Protein AF-A0A679KQ99-F1 (afdb_monomer_lite)

pLDDT: mean 73.38, std 22.39, range [26.97, 98.0]

Foldseek 3Di:
DCPVVLVVVLVVLLCVLPDPDPDDDDDDPDDPPQVLVVSLQCCLCPRDPDPFQKKWFWFWDQPDPVSFTKTAGDDMDGPDDDPVRCVVLDDPDDPVNLVVLVVVVVVVPVVDPPDDDPPDDDPPSDDDQLSSSLVVVRNVDMATQCAAQQNVCANVVHKDKAFALVSQVVVPHPSSNSVVVSQWGIWIWHAAPGGIMITTDSDGDDDDPSSVVSSCVSNVGPDPPDPPPDPDDDDPDDPPDDDDDDDDDDDDD

Radius of gyration: 21.53 Å; chains: 1; bounding box: 62×79×51 Å

Secondary structure (DSSP, 8-state):
--HHHHHHHHHHHHHHHT---S-PPPP---S-HHHHHHHHHHHHHHHSSS--SEEEEEEEE--STT---EEEEEEEEE----HHHHHHT-----HHHHHHHHHHHHHHHHHSTT---S--STT------HHHHHHHHHTT-EEETTSHHHHHHHHHTS-EEEESHHHHHTT--HHHHHHHHTT--EEEEEEETTEEEEEEESS-PPP-HHHHHHHHHHHT------TTS-S-S--------PPPPPPPPPPP-

Structure (mmCIF, N/CA/C/O backbone):
data_AF-A0A679KQ99-F1
#
_entry.id   AF-A0A679KQ99-F1
#
loop_
_atom_site.group_PDB
_atom_site.id
_atom_site.type_symbol
_atom_site.label_atom_id
_atom_site.label_alt_id
_atom_site.label_comp_id
_atom_site.label_asym_id
_atom_site.label_entity_id
_atom_site.label_seq_id
_atom_site.pdbx_PDB_ins_code
_atom_site.Cartn_x
_atom_site.Cartn_y
_atom_site.Cartn_z
_atom_site.occupancy
_atom_site.B_iso_or_equiv
_atom_site.auth_seq_id
_atom_site.auth_comp_id
_atom_site.auth_asym_id
_atom_site.auth_atom_id
_atom_site.pdbx_PDB_model_num
ATOM 1 N N . MET A 1 1 ? -6.778 29.769 -7.983 1.00 32.62 1 MET A N 1
ATOM 2 C CA . MET A 1 1 ? -7.987 29.485 -8.790 1.00 32.62 1 MET A CA 1
ATOM 3 C C . MET A 1 1 ? -7.861 28.064 -9.322 1.00 32.62 1 MET A C 1
ATOM 5 O O . MET A 1 1 ? -6.934 27.874 -10.089 1.00 32.62 1 MET A O 1
ATOM 9 N N . ASN A 1 2 ? -8.655 27.088 -8.841 1.00 30.12 2 ASN A N 1
ATOM 10 C CA . ASN A 1 2 ? -8.855 25.750 -9.464 1.00 30.12 2 ASN A CA 1
ATOM 11 C C . ASN A 1 2 ? -9.743 24.768 -8.660 1.00 30.12 2 ASN A C 1
ATOM 13 O O . ASN A 1 2 ? -9.993 23.669 -9.140 1.00 30.12 2 ASN A O 1
ATOM 17 N N . LEU A 1 3 ? -10.264 25.138 -7.482 1.00 29.02 3 LEU A N 1
ATOM 18 C CA . LEU A 1 3 ? -11.115 24.244 -6.673 1.00 29.02 3 LEU A CA 1
ATOM 19 C C . LEU A 1 3 ? -12.364 23.735 -7.423 1.00 29.02 3 LEU A C 1
ATOM 21 O O . LEU A 1 3 ? -12.690 22.561 -7.325 1.00 29.02 3 LEU A O 1
ATOM 25 N N . LEU A 1 4 ? -12.988 24.567 -8.264 1.00 30.41 4 LEU A N 1
ATOM 26 C CA . LEU A 1 4 ? -14.196 24.191 -9.015 1.00 30.41 4 LEU A CA 1
ATOM 27 C C . LEU A 1 4 ? -13.941 23.175 -10.147 1.00 30.41 4 LEU A C 1
ATOM 29 O O . LEU A 1 4 ? -14.838 22.416 -10.498 1.00 30.41 4 LEU A O 1
ATOM 33 N N . ASN A 1 5 ? -12.725 23.133 -10.705 1.00 39.28 5 ASN A N 1
ATOM 34 C CA . ASN A 1 5 ? -12.390 22.202 -11.791 1.00 39.28 5 ASN A CA 1
ATOM 35 C C . ASN A 1 5 ? -12.118 20.786 -11.265 1.00 39.28 5 ASN A C 1
ATOM 37 O O . ASN A 1 5 ? -12.441 19.811 -11.937 1.00 39.28 5 ASN A O 1
ATOM 41 N N . ALA A 1 6 ? -11.558 20.667 -10.057 1.00 47.31 6 ALA A N 1
ATOM 42 C CA . ALA A 1 6 ? -11.294 19.373 -9.435 1.00 47.31 6 ALA A CA 1
ATOM 43 C C . ALA A 1 6 ? -12.592 18.650 -9.040 1.00 47.31 6 ALA A C 1
ATOM 45 O O . ALA A 1 6 ? -12.711 17.449 -9.277 1.00 47.31 6 ALA A O 1
ATOM 46 N N . ASP A 1 7 ? -13.571 19.382 -8.502 1.00 47.34 7 ASP A N 1
ATOM 47 C CA . ASP A 1 7 ? -14.882 18.822 -8.152 1.00 47.34 7 ASP A CA 1
ATOM 48 C C . ASP A 1 7 ? -15.680 18.418 -9.403 1.00 47.34 7 ASP A C 1
ATOM 50 O O . ASP A 1 7 ? -16.323 17.368 -9.422 1.00 47.34 7 ASP A O 1
ATOM 54 N N . TYR A 1 8 ? -15.595 19.193 -10.490 1.00 52.41 8 TYR A N 1
ATOM 55 C CA . TYR A 1 8 ? -16.229 18.840 -11.765 1.00 52.41 8 TYR A CA 1
ATOM 56 C C . TYR A 1 8 ? -15.620 17.580 -12.410 1.00 52.41 8 TYR A C 1
ATOM 58 O O . TYR A 1 8 ? -16.339 16.719 -12.912 1.00 52.41 8 TYR A O 1
ATOM 66 N N . ASP A 1 9 ? -14.296 17.422 -12.351 1.00 58.59 9 ASP A N 1
ATOM 67 C CA . ASP A 1 9 ? -13.637 16.208 -12.844 1.00 58.59 9 ASP A CA 1
ATOM 68 C C . ASP A 1 9 ? -13.975 14.979 -11.977 1.00 58.59 9 ASP A C 1
ATOM 70 O O . ASP A 1 9 ? -14.224 13.901 -12.514 1.00 58.59 9 ASP A O 1
ATOM 74 N N . LEU A 1 10 ? -14.032 15.126 -10.646 1.00 57.38 10 LEU A N 1
ATOM 75 C CA . LEU A 1 10 ? -14.420 14.044 -9.730 1.00 57.38 10 LEU A CA 1
ATOM 76 C C . LEU A 1 10 ? -15.872 13.607 -9.937 1.00 57.38 10 LEU A C 1
ATOM 78 O O . LEU A 1 10 ? -16.140 12.411 -9.965 1.00 57.38 10 LEU A O 1
ATOM 82 N N . THR A 1 11 ? -16.791 14.556 -10.117 1.00 59.62 11 THR A N 1
ATOM 83 C CA . THR A 1 11 ? -18.210 14.269 -10.392 1.00 59.62 11 THR A CA 1
ATOM 84 C C . THR A 1 11 ? -18.419 13.613 -11.752 1.00 59.62 11 THR A C 1
ATOM 86 O O . THR A 1 11 ? -19.244 12.709 -11.863 1.00 59.62 11 THR A O 1
ATOM 89 N N . MET A 1 12 ? -17.644 13.988 -12.776 1.00 60.41 12 MET A N 1
ATOM 90 C CA . MET A 1 12 ? -17.636 13.246 -14.038 1.00 60.41 12 MET A CA 1
ATOM 91 C C . MET A 1 12 ? -17.132 11.817 -13.843 1.00 60.41 12 MET A C 1
ATOM 93 O O . MET A 1 12 ? -17.780 10.879 -14.296 1.00 60.41 12 MET A O 1
ATOM 97 N N . ILE A 1 13 ? -16.001 11.635 -13.153 1.00 65.75 13 ILE A N 1
ATOM 98 C CA . ILE A 1 13 ? -15.440 10.306 -12.877 1.00 65.75 13 ILE A CA 1
ATOM 99 C C . ILE A 1 13 ? -16.436 9.443 -12.086 1.00 65.75 13 ILE A C 1
ATOM 101 O O . ILE A 1 13 ? -16.609 8.273 -12.409 1.00 65.75 13 ILE A O 1
ATOM 105 N N . ASP A 1 14 ? -17.132 10.014 -11.106 1.00 64.12 14 ASP A N 1
ATOM 106 C CA . ASP A 1 14 ? -18.177 9.349 -10.320 1.00 64.12 14 ASP A CA 1
ATOM 107 C C . ASP A 1 14 ? -19.393 8.951 -11.163 1.00 64.12 14 ASP A C 1
ATOM 109 O O . ASP A 1 14 ? -19.808 7.790 -11.153 1.00 64.12 14 ASP A O 1
ATOM 113 N N . ALA A 1 15 ? -19.898 9.863 -11.998 1.00 61.56 15 ALA A N 1
ATOM 114 C CA . ALA A 1 15 ? -20.969 9.558 -12.944 1.00 61.56 15 ALA A CA 1
ATOM 115 C C . ALA A 1 15 ? -20.581 8.427 -13.916 1.00 61.56 15 ALA A C 1
ATOM 117 O O . ALA A 1 15 ? -21.408 7.569 -14.225 1.00 61.56 15 ALA A O 1
ATOM 118 N N . PHE A 1 16 ? -19.320 8.381 -14.359 1.00 65.25 16 PHE A N 1
ATOM 119 C CA . PHE A 1 16 ? -18.816 7.297 -15.204 1.00 65.25 16 PHE A CA 1
ATOM 120 C C . PHE A 1 16 ? -18.677 5.974 -14.446 1.00 65.25 16 PHE A C 1
ATOM 122 O O . PHE A 1 16 ? -19.093 4.936 -14.954 1.00 65.25 16 PHE A O 1
ATOM 129 N N . LEU A 1 17 ? -18.128 5.987 -13.228 1.00 63.34 17 LEU A N 1
ATOM 130 C CA . LEU A 1 17 ? -17.920 4.777 -12.426 1.00 63.34 17 LEU A CA 1
ATOM 131 C C . LEU A 1 17 ? -19.229 4.143 -11.930 1.00 63.34 17 LEU A C 1
ATOM 133 O O . LEU A 1 17 ? -19.235 2.942 -11.635 1.00 63.34 17 LEU A O 1
ATOM 137 N N . ASN A 1 18 ? -20.311 4.924 -11.871 1.00 61.97 18 ASN A N 1
ATOM 138 C CA . ASN A 1 18 ? -21.649 4.480 -11.477 1.00 61.97 18 ASN A CA 1
ATOM 139 C C . ASN A 1 18 ? -22.595 4.229 -12.665 1.00 61.97 18 ASN A C 1
ATOM 141 O O . ASN A 1 18 ? -23.714 3.749 -12.463 1.00 61.97 18 ASN A O 1
ATOM 145 N N . SER A 1 19 ? -22.174 4.511 -13.904 1.00 56.62 19 SER A N 1
ATOM 146 C CA . SER A 1 19 ? -22.968 4.178 -15.088 1.00 56.62 19 SER A CA 1
ATOM 147 C C . SER A 1 19 ? -22.941 2.670 -15.357 1.00 56.62 19 SER A C 1
ATOM 149 O O . SER A 1 19 ? -21.883 2.049 -15.418 1.00 56.62 19 SER A O 1
ATOM 151 N N . SER A 1 20 ? -24.117 2.069 -15.558 1.00 44.75 20 SER A N 1
ATOM 152 C CA . SER A 1 20 ? -24.273 0.644 -15.906 1.00 44.75 20 SER A CA 1
ATOM 153 C C . SER A 1 20 ? -24.086 0.350 -17.404 1.00 44.75 20 SER A C 1
ATOM 155 O O . SER A 1 20 ? -24.348 -0.765 -17.846 1.00 44.75 20 SER A O 1
ATOM 157 N N . SER A 1 21 ? -23.685 1.339 -18.208 1.00 45.41 21 SER A N 1
ATOM 158 C CA . SER A 1 21 ? -23.495 1.193 -19.656 1.00 45.41 21 SER A CA 1
ATOM 159 C C . SER A 1 21 ? -22.056 0.807 -20.015 1.00 45.41 21 SER A C 1
ATOM 161 O O . SER A 1 21 ? -21.131 1.545 -19.691 1.00 45.41 21 SER A O 1
ATOM 163 N N . ASP A 1 22 ? -21.872 -0.262 -20.796 1.00 43.38 22 ASP A N 1
ATOM 164 C CA . ASP A 1 22 ? -20.566 -0.736 -21.302 1.00 43.38 22 ASP A CA 1
ATOM 165 C C . ASP A 1 22 ? -19.906 0.174 -22.367 1.00 43.38 22 ASP A C 1
ATOM 167 O O . ASP A 1 22 ? -18.902 -0.194 -22.978 1.00 43.38 22 ASP A O 1
ATOM 171 N N . ILE A 1 23 ? -20.451 1.369 -22.615 1.00 38.34 23 ILE A N 1
ATOM 172 C CA . ILE A 1 23 ? -19.962 2.296 -23.642 1.00 38.34 23 ILE A CA 1
ATOM 173 C C . ILE A 1 23 ? -19.112 3.377 -22.973 1.00 38.34 23 ILE A C 1
ATOM 175 O O . ILE A 1 23 ? -19.628 4.337 -22.403 1.00 38.34 23 ILE A O 1
ATOM 179 N N . TRP A 1 24 ? -17.794 3.205 -23.063 1.00 48.22 24 TRP A N 1
ATOM 180 C CA . TRP A 1 24 ? -16.795 4.114 -22.503 1.00 48.22 24 TRP A CA 1
ATOM 181 C C . TRP A 1 24 ? -16.258 5.050 -23.600 1.00 48.22 24 TRP A C 1
ATOM 183 O O . TRP A 1 24 ? -15.797 4.554 -24.633 1.00 48.22 24 TRP A O 1
ATOM 193 N N . PRO A 1 25 ? -16.286 6.386 -23.427 1.00 37.53 25 PRO A N 1
ATOM 194 C CA . PRO A 1 25 ? -15.630 7.292 -24.361 1.00 37.53 25 PRO A CA 1
ATOM 195 C C . PRO A 1 25 ? -14.102 7.160 -24.274 1.00 37.53 25 PRO A C 1
ATOM 197 O O . PRO A 1 25 ? -13.543 6.902 -23.207 1.00 37.53 25 PRO A O 1
ATOM 200 N N . LEU A 1 26 ? -13.425 7.368 -25.409 1.00 37.28 26 LEU A N 1
ATOM 201 C CA . LEU A 1 26 ? -11.964 7.410 -25.503 1.00 37.28 26 LEU A CA 1
ATOM 202 C C . LEU A 1 26 ? -11.386 8.492 -24.576 1.00 37.28 26 LEU A C 1
ATOM 204 O O . LEU A 1 26 ? -11.917 9.601 -24.487 1.00 37.28 26 LEU A O 1
ATOM 208 N N . SER A 1 27 ? -10.290 8.134 -23.903 1.00 42.34 27 SER A N 1
ATOM 209 C CA . SER A 1 27 ? -9.586 8.937 -22.898 1.00 42.34 27 SER A CA 1
ATOM 210 C C . SER A 1 27 ? -9.338 10.380 -23.372 1.00 42.34 27 SER A C 1
ATOM 212 O O . SER A 1 27 ? -8.866 10.571 -24.500 1.00 42.34 27 SER A O 1
ATOM 214 N N . PRO A 1 28 ? -9.632 11.417 -22.560 1.00 37.88 28 PRO A N 1
ATOM 215 C CA . PRO A 1 28 ? -9.349 12.789 -22.945 1.00 37.88 28 PRO A CA 1
ATOM 216 C C . PRO A 1 28 ? -7.834 12.993 -22.968 1.00 37.88 28 PRO A C 1
ATOM 218 O O . PRO A 1 28 ? -7.168 13.068 -21.933 1.00 37.88 28 PRO A O 1
ATOM 221 N N . ALA A 1 29 ? -7.291 13.083 -24.179 1.00 38.56 29 ALA A N 1
ATOM 222 C CA . ALA A 1 29 ? -5.907 13.439 -24.405 1.00 38.56 29 ALA A CA 1
ATOM 223 C C . ALA A 1 29 ? -5.587 14.780 -23.719 1.00 38.56 29 ALA A C 1
ATOM 225 O O . ALA A 1 29 ? -6.323 15.758 -23.857 1.00 38.56 29 ALA A O 1
ATOM 226 N N . ASN A 1 30 ? -4.423 14.825 -23.065 1.00 41.16 30 ASN A N 1
ATOM 227 C CA . ASN A 1 30 ? -3.675 16.046 -22.752 1.00 41.16 30 ASN A CA 1
ATOM 228 C C . ASN A 1 30 ? -3.992 16.792 -21.433 1.00 41.16 30 ASN A C 1
ATOM 230 O O . ASN A 1 30 ? -4.220 18.002 -21.427 1.00 41.16 30 ASN A O 1
ATOM 234 N N . ARG A 1 31 ? -3.904 16.108 -20.281 1.00 38.59 31 ARG A N 1
ATOM 235 C CA . ARG A 1 31 ? -3.734 16.754 -18.959 1.00 38.59 31 ARG A CA 1
ATOM 236 C C . ARG A 1 31 ? -2.470 16.216 -18.286 1.00 38.59 31 ARG A C 1
ATOM 238 O O . ARG A 1 31 ? -2.169 15.033 -18.415 1.00 38.59 31 ARG A O 1
ATOM 245 N N . THR A 1 32 ? -1.695 17.076 -17.621 1.00 44.06 32 THR A N 1
ATOM 246 C CA . THR A 1 32 ? -0.386 16.717 -17.046 1.00 44.06 32 THR A CA 1
ATOM 247 C C . THR A 1 32 ? -0.475 15.447 -16.183 1.00 44.06 32 THR A C 1
ATOM 249 O O . THR A 1 32 ? -1.322 15.323 -15.299 1.00 44.06 32 THR A O 1
ATOM 252 N N . LEU A 1 33 ? 0.396 14.469 -16.461 1.00 51.31 33 LEU A N 1
ATOM 253 C CA . LEU A 1 33 ? 0.342 13.103 -15.909 1.00 51.31 33 LEU A CA 1
ATOM 254 C C . LEU A 1 33 ? 0.360 13.051 -14.362 1.00 51.31 33 LEU A C 1
ATOM 256 O O . LEU A 1 33 ? -0.181 12.122 -13.763 1.00 51.31 33 LEU A O 1
ATOM 260 N N . GLU A 1 34 ? 0.953 14.071 -13.733 1.00 47.44 34 GLU A N 1
ATOM 261 C CA . GLU A 1 34 ? 1.069 14.273 -12.279 1.00 47.44 34 GLU A CA 1
ATOM 262 C C . GLU A 1 34 ? -0.240 14.736 -11.618 1.00 47.44 34 GLU A C 1
ATOM 264 O O . GLU A 1 34 ? -0.711 14.096 -10.680 1.00 47.44 34 GLU A O 1
ATOM 269 N N . THR A 1 35 ? -0.870 15.808 -12.123 1.00 52.06 35 THR A N 1
ATOM 270 C CA . THR A 1 35 ? -2.125 16.345 -11.549 1.00 52.06 35 THR A CA 1
ATOM 271 C C . THR A 1 35 ? -3.269 15.344 -11.680 1.00 52.06 35 THR A C 1
ATOM 273 O O . THR A 1 35 ? -4.108 15.211 -10.791 1.00 52.06 35 THR A O 1
ATOM 276 N N . THR A 1 36 ? -3.227 14.546 -12.745 1.00 74.25 36 THR A N 1
ATOM 277 C CA . THR A 1 36 ? -4.161 13.447 -12.963 1.00 74.25 36 THR A CA 1
ATOM 278 C C . THR A 1 36 ? -3.894 12.245 -12.046 1.00 74.25 36 THR A C 1
ATOM 280 O O . THR A 1 36 ? -4.842 11.554 -11.689 1.00 74.25 36 THR A O 1
ATOM 283 N N . LEU A 1 37 ? -2.657 11.986 -11.594 1.00 82.81 37 LEU A N 1
ATOM 284 C CA . LEU A 1 37 ? -2.364 10.847 -10.707 1.00 82.81 37 LEU A CA 1
ATOM 285 C C . LEU A 1 37 ? -3.020 11.003 -9.336 1.00 82.81 37 LEU A C 1
ATOM 287 O O . LEU A 1 37 ? -3.680 10.076 -8.868 1.00 82.81 37 LEU A O 1
ATOM 291 N N . GLN A 1 38 ? -2.880 12.180 -8.727 1.00 84.19 38 GLN A N 1
ATOM 292 C CA . GLN A 1 38 ? -3.536 12.494 -7.460 1.00 84.19 38 GLN A CA 1
ATOM 293 C C . GLN A 1 38 ? -5.061 12.340 -7.574 1.00 84.19 38 GLN A C 1
ATOM 295 O O . GLN A 1 38 ? -5.680 11.680 -6.739 1.00 84.19 38 GLN A O 1
ATOM 300 N N . GLN A 1 39 ? -5.668 12.905 -8.623 1.00 83.12 39 GLN A N 1
ATOM 301 C CA . GLN A 1 39 ? -7.114 12.817 -8.857 1.00 83.12 39 GLN A CA 1
ATOM 302 C C . GLN A 1 39 ? -7.581 11.367 -9.036 1.00 83.12 39 GLN A C 1
ATOM 304 O O . GLN A 1 39 ? -8.566 10.959 -8.422 1.00 83.12 39 GLN A O 1
ATOM 309 N N . ARG A 1 40 ? -6.846 10.563 -9.815 1.00 86.19 40 ARG A N 1
ATOM 310 C CA . ARG A 1 40 ? -7.143 9.138 -10.006 1.00 86.19 40 ARG A CA 1
ATOM 311 C C . ARG A 1 40 ? -7.069 8.355 -8.702 1.00 86.19 40 ARG A C 1
ATOM 313 O O . ARG A 1 40 ? -7.970 7.573 -8.427 1.00 86.19 40 ARG A O 1
ATOM 320 N N . LEU A 1 41 ? -6.037 8.574 -7.886 1.00 90.12 41 LEU A N 1
ATOM 321 C CA . LEU A 1 41 ? -5.908 7.911 -6.584 1.00 90.12 41 LEU A CA 1
ATOM 322 C C . LEU A 1 41 ? -7.057 8.294 -5.643 1.00 90.12 41 LEU A C 1
ATOM 324 O O . LEU A 1 41 ? -7.635 7.419 -5.002 1.00 90.12 41 LEU A O 1
ATOM 328 N N . HIS A 1 42 ? -7.450 9.571 -5.611 1.00 87.06 42 HIS A N 1
ATOM 329 C CA . HIS A 1 42 ? -8.635 9.997 -4.865 1.00 87.06 42 HIS A CA 1
ATOM 330 C C . HIS A 1 42 ? -9.911 9.322 -5.370 1.00 87.06 42 HIS A C 1
ATOM 332 O O . HIS A 1 42 ? -10.719 8.897 -4.546 1.00 87.06 42 HIS A O 1
ATOM 338 N N . ALA A 1 43 ? -10.085 9.190 -6.688 1.00 85.44 43 ALA A N 1
ATOM 339 C CA . ALA A 1 43 ? -11.227 8.489 -7.260 1.00 85.44 43 ALA A CA 1
ATOM 340 C C . ALA A 1 43 ? -11.253 7.013 -6.834 1.00 85.44 43 ALA A C 1
ATOM 342 O O . ALA A 1 43 ? -12.299 6.528 -6.418 1.00 85.44 43 ALA A O 1
ATOM 343 N N . VAL A 1 44 ? -10.110 6.317 -6.830 1.00 87.69 44 VAL A N 1
ATOM 344 C CA . VAL A 1 44 ? -10.061 4.926 -6.348 1.00 87.69 44 VAL A CA 1
ATOM 345 C C . VAL A 1 44 ? -10.497 4.814 -4.894 1.00 87.69 44 VAL A C 1
ATOM 347 O O . VAL A 1 44 ? -11.238 3.912 -4.555 1.00 87.69 44 VAL A O 1
ATOM 350 N N . VAL A 1 45 ? -10.066 5.721 -4.023 1.00 87.38 45 VAL A N 1
ATOM 351 C CA . VAL A 1 45 ? -10.379 5.609 -2.591 1.00 87.38 45 VAL A CA 1
ATOM 352 C C . VAL A 1 45 ? -11.807 6.062 -2.261 1.00 87.38 45 VAL A C 1
ATOM 354 O O . VAL A 1 45 ? -12.430 5.528 -1.344 1.00 87.38 45 VAL A O 1
ATOM 357 N N . LYS A 1 46 ? -12.326 7.077 -2.965 1.00 82.00 46 LYS A N 1
ATOM 358 C CA . LYS A 1 46 ? -13.616 7.709 -2.637 1.00 82.00 46 LYS A CA 1
ATOM 359 C C . LYS A 1 46 ? -14.796 7.176 -3.437 1.00 82.00 46 LYS A C 1
ATOM 361 O O . LYS A 1 46 ? -15.906 7.178 -2.923 1.00 82.00 46 LYS A O 1
ATOM 366 N N . VAL A 1 47 ? -14.564 6.801 -4.690 1.00 72.25 47 VAL A N 1
ATOM 367 C CA . VAL A 1 47 ? -15.632 6.550 -5.665 1.00 72.25 47 VAL A CA 1
ATOM 368 C C . VAL A 1 47 ? -15.875 5.058 -5.873 1.00 72.25 47 VAL A C 1
ATOM 370 O O . VAL A 1 47 ? -16.953 4.644 -6.293 1.00 72.25 47 VAL A O 1
ATOM 373 N N . THR A 1 48 ? -14.898 4.206 -5.564 1.00 76.56 48 THR A N 1
ATOM 374 C CA . THR A 1 48 ? -15.152 2.764 -5.569 1.00 76.56 48 THR A CA 1
ATOM 375 C C . THR A 1 48 ? -16.033 2.386 -4.383 1.00 76.56 48 THR A C 1
ATOM 377 O O . THR A 1 48 ? -15.948 3.000 -3.322 1.00 76.56 48 THR A O 1
ATOM 380 N N . HIS A 1 49 ? -16.863 1.356 -4.543 1.00 77.44 49 HIS A N 1
ATOM 381 C CA . HIS A 1 49 ? -17.752 0.902 -3.467 1.00 77.44 49 HIS A CA 1
ATOM 382 C C . HIS A 1 49 ? -16.997 0.136 -2.374 1.00 77.44 49 HIS A C 1
ATOM 384 O O . HIS A 1 49 ? -17.513 -0.068 -1.280 1.00 77.44 49 HIS A O 1
ATOM 390 N N . GLU A 1 50 ? -15.780 -0.301 -2.680 1.00 84.12 50 GLU A N 1
ATOM 391 C CA . GLU A 1 50 ? -14.870 -0.979 -1.779 1.00 84.12 50 GLU A CA 1
ATOM 392 C C . GLU A 1 50 ? -14.328 -0.034 -0.690 1.00 84.12 50 GLU A C 1
ATOM 394 O O . GLU A 1 50 ? -13.948 1.111 -0.949 1.00 84.12 50 GLU A O 1
ATOM 399 N N . ALA A 1 51 ? -14.246 -0.533 0.545 1.00 89.88 51 ALA A N 1
ATOM 400 C CA . ALA A 1 51 ? -13.782 0.219 1.709 1.00 89.88 51 ALA A CA 1
ATOM 401 C C . ALA A 1 51 ? -12.245 0.327 1.768 1.00 89.88 51 ALA A C 1
ATOM 403 O O . ALA A 1 51 ? -11.600 -0.163 2.697 1.00 89.88 51 ALA A O 1
ATOM 404 N N . TRP A 1 52 ? -11.625 0.952 0.767 1.00 93.31 52 TRP A N 1
ATOM 405 C CA . TRP A 1 52 ? -10.180 1.194 0.775 1.00 93.31 52 TRP A CA 1
ATOM 406 C C . TRP A 1 52 ? -9.793 2.241 1.826 1.00 93.31 52 TRP A C 1
ATOM 408 O O . TRP A 1 52 ? -10.388 3.316 1.901 1.00 93.31 52 TRP A O 1
ATOM 418 N N . CYS A 1 53 ? -8.760 1.941 2.616 1.00 93.31 53 CYS A N 1
ATOM 419 C CA . CYS A 1 53 ? -8.185 2.869 3.591 1.00 93.31 53 CYS A CA 1
ATOM 420 C C . CYS A 1 53 ? -7.168 3.805 2.928 1.00 93.31 53 CYS A C 1
ATOM 422 O O . CYS A 1 53 ? -7.101 4.989 3.256 1.00 93.31 53 CYS A O 1
ATOM 424 N N . TYR A 1 54 ? -6.379 3.286 1.986 1.00 95.38 54 TYR A N 1
ATOM 425 C CA . TYR A 1 54 ? -5.385 4.066 1.256 1.00 95.38 54 TYR A CA 1
ATOM 426 C C . TYR A 1 54 ? -5.189 3.568 -0.175 1.00 95.38 54 TYR A C 1
ATOM 428 O O . TYR A 1 54 ? -5.471 2.410 -0.489 1.00 95.38 54 TYR A O 1
ATOM 436 N N . ALA A 1 55 ? -4.619 4.442 -1.004 1.00 96.00 55 ALA A N 1
ATOM 437 C CA . ALA A 1 55 ? -4.037 4.114 -2.297 1.00 96.00 55 ALA A CA 1
ATOM 438 C C . ALA A 1 55 ? -2.637 4.727 -2.409 1.00 96.00 55 ALA A C 1
ATOM 440 O O . ALA A 1 55 ? -2.450 5.898 -2.085 1.00 96.00 55 ALA A O 1
ATOM 441 N N . ILE A 1 56 ? -1.656 3.959 -2.877 1.00 96.62 56 ILE A N 1
ATOM 442 C CA . ILE A 1 56 ? -0.276 4.403 -3.104 1.00 96.62 56 ILE A CA 1
ATOM 443 C C . ILE A 1 56 ? 0.115 4.035 -4.529 1.00 96.62 56 ILE A C 1
ATOM 445 O O . ILE A 1 56 ? -0.155 2.934 -4.992 1.00 96.62 56 ILE A O 1
ATOM 449 N N . PHE A 1 57 ? 0.778 4.942 -5.231 1.00 95.81 57 PHE A N 1
ATOM 450 C CA . PHE A 1 57 ? 1.379 4.662 -6.523 1.00 95.81 57 PHE A CA 1
ATOM 451 C C . PHE A 1 57 ? 2.901 4.638 -6.396 1.00 95.81 57 PHE A C 1
ATOM 453 O O . PHE A 1 57 ? 3.531 5.660 -6.109 1.00 95.81 57 PHE A O 1
ATOM 460 N N . TRP A 1 58 ? 3.487 3.467 -6.629 1.00 96.75 58 TRP A N 1
ATOM 461 C CA . TRP A 1 58 ? 4.926 3.237 -6.615 1.00 96.75 58 TRP A CA 1
ATOM 462 C C . TRP A 1 58 ? 5.503 3.429 -8.015 1.00 96.75 58 TRP A C 1
ATOM 464 O O . TRP A 1 58 ? 5.126 2.705 -8.933 1.00 96.75 58 TRP A O 1
ATOM 474 N N . LYS A 1 59 ? 6.430 4.373 -8.190 1.00 93.75 59 LYS A N 1
ATOM 475 C CA . LYS A 1 59 ? 7.060 4.673 -9.483 1.00 93.75 59 LYS A CA 1
ATOM 476 C C . LYS A 1 59 ? 8.414 3.983 -9.619 1.00 93.75 59 LYS A C 1
ATOM 478 O O . LYS A 1 59 ? 9.195 4.017 -8.666 1.00 93.75 59 LYS A O 1
ATOM 483 N N . PRO A 1 60 ? 8.744 3.414 -10.787 1.00 93.50 60 PRO A N 1
ATOM 484 C CA . PRO A 1 60 ? 10.075 2.890 -11.031 1.00 93.50 60 PRO A CA 1
ATOM 485 C C . PRO A 1 60 ? 11.079 4.042 -11.133 1.00 93.50 60 PRO A C 1
ATOM 487 O O . PRO A 1 60 ? 10.835 5.064 -11.772 1.00 93.50 60 PRO A O 1
ATOM 490 N N . SER A 1 61 ? 12.227 3.861 -10.497 1.00 90.31 61 SER A N 1
ATOM 491 C CA . SER A 1 61 ? 13.392 4.730 -10.585 1.00 90.31 61 SER A CA 1
ATOM 492 C C . SER A 1 61 ? 14.564 3.908 -11.114 1.00 90.31 61 SER A C 1
ATOM 494 O O . SER A 1 61 ? 14.819 2.811 -10.620 1.00 90.31 61 SER A O 1
ATOM 496 N N . TYR A 1 62 ? 15.269 4.441 -12.114 1.00 83.88 62 TYR A N 1
ATOM 497 C CA . TYR A 1 62 ? 16.342 3.749 -12.847 1.00 83.88 62 TYR A CA 1
ATOM 498 C C . TYR A 1 62 ? 17.734 4.337 -12.555 1.00 83.88 62 TYR A C 1
ATOM 500 O O . TYR A 1 62 ? 18.652 4.208 -13.357 1.00 83.88 62 TYR A O 1
ATOM 508 N N . HIS A 1 63 ? 17.889 5.047 -11.435 1.00 69.12 63 HIS A N 1
ATOM 509 C CA . HIS A 1 63 ? 19.099 5.826 -11.140 1.00 69.12 63 HIS A CA 1
ATOM 510 C C . HIS A 1 63 ? 20.227 5.030 -10.465 1.00 69.12 63 HIS A C 1
ATOM 512 O O . HIS A 1 63 ? 21.292 5.595 -10.218 1.00 69.12 63 HIS A O 1
ATOM 518 N N . ASP A 1 64 ? 20.024 3.746 -10.171 1.00 65.94 64 ASP A N 1
ATOM 519 C CA . ASP A 1 64 ? 21.038 2.926 -9.509 1.00 65.94 64 ASP A CA 1
ATOM 520 C C . ASP A 1 64 ? 22.036 2.348 -10.525 1.00 65.94 64 ASP A C 1
ATOM 522 O O . ASP A 1 64 ? 21.672 1.939 -11.627 1.00 65.94 64 ASP A O 1
ATOM 526 N N . ILE A 1 65 ? 23.308 2.253 -10.123 1.00 63.84 65 ILE A N 1
ATOM 527 C CA . ILE A 1 65 ? 24.439 1.779 -10.950 1.00 63.84 65 ILE A CA 1
ATOM 528 C C . ILE A 1 65 ? 24.196 0.363 -11.514 1.00 63.84 65 ILE A C 1
ATOM 530 O O . ILE A 1 65 ? 24.751 0.000 -12.547 1.00 63.84 65 ILE A O 1
ATOM 534 N N . SER A 1 66 ? 23.343 -0.434 -10.861 1.00 72.81 66 SER A N 1
ATOM 535 C CA . SER A 1 66 ? 22.958 -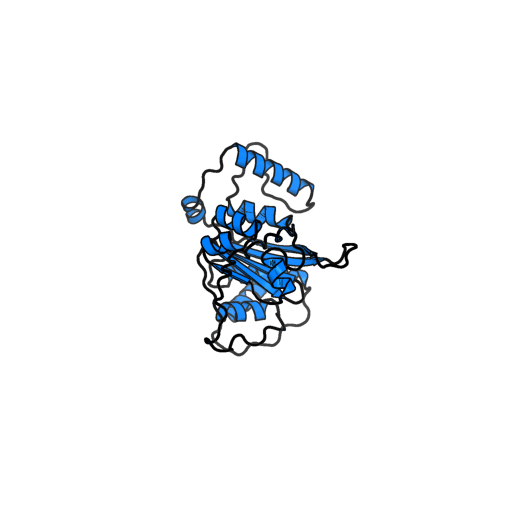1.773 -11.318 1.00 72.81 66 SER A CA 1
ATOM 536 C C . SER A 1 66 ? 22.023 -1.786 -12.531 1.00 72.81 66 SER A C 1
ATOM 538 O O . SER A 1 66 ? 21.820 -2.855 -13.093 1.00 72.81 66 SER A O 1
ATOM 540 N N . GLY A 1 67 ? 21.391 -0.664 -12.895 1.00 74.62 67 GLY A N 1
ATOM 541 C CA . GLY A 1 67 ? 20.368 -0.593 -13.952 1.00 74.62 67 GLY A CA 1
ATOM 542 C C . GLY A 1 67 ? 19.019 -1.237 -13.595 1.00 74.62 67 GLY A C 1
ATOM 543 O O . GLY A 1 67 ? 18.020 -0.981 -14.261 1.00 74.62 67 GLY A O 1
ATOM 544 N N . GLU A 1 68 ? 18.971 -2.034 -12.526 1.00 83.69 68 GLU A N 1
ATOM 545 C CA . GLU A 1 68 ? 17.744 -2.645 -12.012 1.00 83.69 68 GLU A CA 1
ATOM 546 C C . GLU A 1 68 ? 16.738 -1.598 -11.500 1.00 83.69 68 GLU A C 1
ATOM 548 O O . GLU A 1 68 ? 17.106 -0.747 -10.681 1.00 83.69 68 GLU A O 1
ATOM 553 N N . PRO A 1 69 ? 15.458 -1.670 -11.913 1.00 88.50 69 PRO A N 1
ATOM 554 C CA . PRO A 1 69 ? 14.441 -0.737 -11.457 1.00 88.50 69 PRO A CA 1
ATOM 555 C C . PRO A 1 69 ? 14.145 -0.913 -9.966 1.00 88.50 69 PRO A C 1
ATOM 557 O O . PRO A 1 69 ? 13.887 -2.019 -9.474 1.00 88.50 69 PRO A O 1
ATOM 560 N N . VAL A 1 70 ? 14.104 0.217 -9.260 1.00 94.00 70 VAL A N 1
ATOM 561 C CA . VAL A 1 70 ? 13.654 0.299 -7.869 1.00 94.00 70 VAL A CA 1
ATOM 562 C C . VAL A 1 70 ? 12.381 1.128 -7.813 1.00 94.00 70 VAL A C 1
ATOM 564 O O . VAL A 1 70 ? 12.373 2.307 -8.162 1.00 94.00 70 VAL A O 1
ATOM 567 N N . LEU A 1 71 ? 11.296 0.513 -7.356 1.00 95.62 71 LEU A N 1
ATOM 568 C CA . LEU A 1 71 ? 10.043 1.187 -7.061 1.00 95.62 71 LEU A CA 1
ATOM 569 C C . LEU A 1 71 ? 10.221 2.095 -5.843 1.00 95.62 71 LEU A C 1
ATOM 571 O O . LEU A 1 71 ? 10.657 1.641 -4.785 1.00 95.62 71 LEU A O 1
ATOM 575 N N . LYS A 1 72 ? 9.862 3.368 -5.992 1.00 94.88 72 LYS A N 1
ATOM 576 C CA . LYS A 1 72 ? 9.878 4.391 -4.941 1.00 94.88 72 LYS A CA 1
ATOM 577 C C . LYS A 1 72 ? 8.507 5.040 -4.821 1.00 94.88 72 LYS A C 1
ATOM 579 O O . LYS A 1 72 ? 7.671 4.916 -5.717 1.00 94.88 72 LYS A O 1
ATOM 584 N N . TRP A 1 73 ? 8.279 5.735 -3.712 1.00 93.81 73 TRP A N 1
ATOM 585 C CA . TRP A 1 73 ? 7.066 6.521 -3.524 1.00 93.81 73 TRP A CA 1
ATOM 586 C C . TRP A 1 73 ? 6.866 7.504 -4.685 1.00 93.81 73 TRP A C 1
ATOM 588 O O . TRP A 1 73 ? 7.718 8.352 -4.946 1.00 93.81 73 TRP A O 1
ATOM 598 N N . GLY A 1 74 ? 5.744 7.374 -5.391 1.00 91.94 74 GLY A N 1
ATOM 599 C CA . GLY A 1 74 ? 5.308 8.341 -6.390 1.00 91.94 74 GLY A CA 1
ATOM 600 C C . GLY A 1 74 ? 4.294 9.308 -5.799 1.00 91.94 74 GLY A C 1
ATOM 601 O O . GLY A 1 74 ? 4.540 10.507 -5.729 1.00 91.94 74 GLY A O 1
ATOM 602 N N . TYR A 1 75 ? 3.146 8.774 -5.386 1.00 91.62 75 TYR A N 1
ATOM 603 C CA . TYR A 1 75 ? 2.067 9.539 -4.761 1.00 91.62 75 TYR A CA 1
ATOM 604 C C . TYR A 1 75 ? 1.213 8.625 -3.878 1.00 91.62 75 TYR A C 1
ATOM 606 O O . TYR A 1 75 ? 1.237 7.410 -4.056 1.00 91.62 75 TYR A O 1
ATOM 614 N N . GLY A 1 76 ? 0.416 9.190 -2.975 1.00 92.44 76 GLY A N 1
ATOM 615 C CA . GLY A 1 76 ? -0.542 8.421 -2.189 1.00 92.44 76 GLY A CA 1
ATOM 616 C C . GLY A 1 76 ? -1.711 9.260 -1.695 1.00 92.44 76 GLY A C 1
ATOM 617 O O . GLY A 1 76 ? -1.637 10.487 -1.638 1.00 92.44 76 GLY A O 1
ATOM 618 N N . VAL A 1 77 ? -2.799 8.579 -1.354 1.00 92.31 77 VAL A N 1
ATOM 619 C CA . VAL A 1 77 ? -3.997 9.141 -0.735 1.00 92.31 77 VAL A CA 1
ATOM 620 C C . VAL A 1 77 ? -4.400 8.239 0.423 1.00 92.31 77 VAL A C 1
ATOM 622 O O . VAL A 1 77 ? -4.513 7.025 0.257 1.00 92.31 77 VAL A O 1
ATOM 625 N N . TYR A 1 78 ? -4.670 8.844 1.574 1.00 91.69 78 TYR A N 1
ATOM 626 C CA . TYR A 1 78 ? -5.261 8.185 2.733 1.00 91.69 78 TYR A CA 1
ATOM 627 C C . TYR A 1 78 ? -6.688 8.700 2.934 1.00 91.69 78 TYR A C 1
ATOM 629 O O . TYR A 1 78 ? -6.917 9.910 2.883 1.00 91.69 78 TYR A O 1
ATOM 637 N N . LYS A 1 79 ? -7.654 7.793 3.119 1.00 88.19 79 LYS A N 1
ATOM 638 C CA . LYS A 1 79 ? -9.072 8.143 3.300 1.00 88.19 79 LYS A CA 1
ATOM 639 C C . LYS A 1 79 ? -9.337 8.811 4.651 1.00 88.19 79 LYS A C 1
ATOM 641 O O . LYS A 1 79 ? -10.238 9.640 4.737 1.00 88.19 79 LYS A O 1
ATOM 646 N N . GLY A 1 80 ? -8.544 8.472 5.668 1.00 76.81 80 GLY A N 1
ATOM 647 C CA . GLY A 1 80 ? -8.921 8.692 7.062 1.00 76.81 80 GLY A CA 1
ATOM 648 C C . GLY A 1 80 ? -9.774 7.540 7.593 1.00 76.81 80 GLY A C 1
ATOM 649 O O . GLY A 1 80 ? -10.427 6.833 6.827 1.00 76.81 80 GLY A O 1
ATOM 650 N N . GLU A 1 81 ? -9.756 7.357 8.908 1.00 72.06 81 GLU A N 1
ATOM 651 C CA . GLU A 1 81 ? -10.748 6.546 9.619 1.00 72.06 81 GLU A CA 1
ATOM 652 C C . GLU A 1 81 ? -11.831 7.476 10.180 1.00 72.06 81 GLU A C 1
ATOM 654 O O . GLU A 1 81 ? -11.516 8.569 10.662 1.00 72.06 81 GLU A O 1
ATOM 659 N N . ASP A 1 82 ? -13.095 7.053 10.141 1.00 67.00 82 ASP A N 1
ATOM 660 C CA . ASP A 1 82 ? -14.163 7.761 10.850 1.00 67.00 82 ASP A CA 1
ATOM 661 C C . ASP A 1 82 ? -13.945 7.635 12.366 1.00 67.00 82 ASP A C 1
ATOM 663 O O . ASP A 1 82 ? -13.421 6.632 12.850 1.00 67.00 82 ASP A O 1
ATOM 667 N N . GLU A 1 83 ? -14.369 8.627 13.154 1.00 63.22 83 GLU A N 1
ATOM 668 C CA . GLU A 1 83 ? -14.151 8.639 14.616 1.00 63.22 83 GLU A CA 1
ATOM 669 C C . GLU A 1 83 ? -14.712 7.394 15.334 1.00 63.22 83 GLU A C 1
ATOM 671 O O . GLU A 1 83 ? -14.189 6.931 16.355 1.00 63.22 83 GLU A O 1
ATOM 676 N N . THR A 1 84 ? -15.765 6.806 14.769 1.00 61.72 84 THR A N 1
ATOM 677 C CA . THR A 1 84 ? -16.367 5.553 15.228 1.00 61.72 84 THR A CA 1
ATOM 678 C C . THR A 1 84 ? -15.442 4.356 14.997 1.00 61.72 84 THR A C 1
ATOM 680 O O . THR A 1 84 ? -15.254 3.549 15.911 1.00 61.72 84 THR A O 1
ATOM 683 N N . ASP A 1 85 ? -14.812 4.262 13.827 1.00 64.94 85 ASP A N 1
ATOM 684 C CA . ASP A 1 85 ? -13.845 3.214 13.492 1.00 64.94 85 ASP A CA 1
ATOM 685 C C . ASP A 1 85 ? -12.529 3.387 14.247 1.00 64.94 85 ASP A C 1
ATOM 687 O O . ASP A 1 85 ? -12.027 2.405 14.807 1.00 64.94 85 ASP A O 1
ATOM 691 N N . LYS A 1 86 ? -12.050 4.631 14.391 1.00 64.75 86 LYS A N 1
ATOM 692 C CA . LYS A 1 86 ? -10.897 4.961 15.241 1.00 64.75 86 LYS A CA 1
ATOM 693 C C . LYS A 1 86 ? -11.098 4.442 16.655 1.00 64.75 86 LYS A C 1
ATOM 695 O O . LYS A 1 86 ? -10.207 3.820 17.219 1.00 64.75 86 LYS A O 1
ATOM 700 N N . THR A 1 87 ? -12.284 4.653 17.229 1.00 61.22 87 THR A N 1
ATOM 701 C CA . THR A 1 87 ? -12.590 4.219 18.599 1.00 61.22 87 THR A CA 1
ATOM 702 C C . THR A 1 87 ? -12.678 2.696 18.712 1.00 61.22 87 THR A C 1
ATOM 704 O O . THR A 1 87 ? -12.166 2.124 19.674 1.00 61.22 87 THR A O 1
ATOM 707 N N . ARG A 1 88 ? -13.292 2.015 17.733 1.00 63.97 88 ARG A N 1
ATOM 708 C CA . ARG A 1 88 ? -13.435 0.545 17.738 1.00 63.97 88 ARG A CA 1
ATOM 709 C C . ARG A 1 88 ? -12.107 -0.182 17.563 1.00 63.97 88 ARG A C 1
ATOM 711 O O . ARG A 1 88 ? -11.941 -1.265 18.118 1.00 63.97 88 ARG A O 1
ATOM 718 N N . ARG A 1 89 ? -11.188 0.395 16.790 1.00 65.38 89 ARG A N 1
ATOM 719 C CA . ARG A 1 89 ? -9.883 -0.198 16.462 1.00 65.38 89 ARG A CA 1
ATOM 720 C C . ARG A 1 89 ? -8.737 0.401 17.263 1.00 65.38 89 ARG A C 1
ATOM 722 O O . ARG A 1 89 ? -7.581 0.078 17.001 1.00 65.38 89 ARG A O 1
ATOM 729 N N . ARG A 1 90 ? -9.043 1.233 18.266 1.00 65.19 90 ARG A N 1
ATOM 730 C CA . ARG A 1 90 ? -8.040 1.889 19.103 1.00 65.19 90 ARG A CA 1
ATOM 731 C C . ARG A 1 90 ? -7.261 0.863 19.915 1.00 65.19 90 ARG A C 1
ATOM 733 O O . ARG A 1 90 ? -7.623 0.514 21.041 1.00 65.19 90 ARG A O 1
ATOM 740 N N . ARG A 1 91 ? -6.138 0.411 19.365 1.00 72.75 91 ARG A N 1
ATOM 741 C CA . ARG A 1 91 ? -5.068 -0.178 20.159 1.00 72.75 91 ARG A CA 1
ATOM 742 C C . ARG A 1 91 ? -4.453 0.948 20.980 1.00 72.75 91 ARG A C 1
ATOM 744 O O . ARG A 1 91 ? -4.129 2.005 20.449 1.00 72.75 91 ARG A O 1
ATOM 751 N N . LYS A 1 92 ? -4.289 0.736 22.287 1.00 68.56 92 LYS A N 1
ATOM 752 C CA . LYS A 1 92 ? -3.508 1.669 23.103 1.00 68.56 92 LYS A CA 1
ATOM 753 C C . LYS A 1 92 ? -2.053 1.585 22.651 1.00 68.56 92 LYS A C 1
ATOM 755 O O . LYS A 1 92 ? -1.366 0.626 22.996 1.00 68.56 92 LYS A O 1
ATOM 760 N N . THR A 1 93 ? -1.592 2.580 21.900 1.00 72.75 93 THR A N 1
ATOM 761 C CA . THR A 1 93 ? -0.160 2.797 21.687 1.00 72.75 93 THR A CA 1
ATOM 762 C C . THR A 1 93 ? 0.470 3.093 23.040 1.00 72.75 93 THR A C 1
ATOM 764 O O . THR A 1 93 ? -0.005 3.967 23.772 1.00 72.75 93 THR A O 1
ATOM 767 N N . ASN A 1 94 ? 1.508 2.347 23.410 1.00 81.75 94 ASN A N 1
ATOM 768 C CA . ASN A 1 94 ? 2.219 2.631 24.651 1.00 81.75 94 ASN A CA 1
ATOM 769 C C . ASN A 1 94 ? 3.042 3.932 24.508 1.00 81.75 94 ASN A C 1
ATOM 771 O O . ASN A 1 94 ? 3.245 4.442 23.404 1.00 81.75 94 ASN A O 1
ATOM 775 N N . ALA A 1 95 ? 3.496 4.490 25.633 1.00 82.88 95 ALA A N 1
ATOM 776 C CA . ALA A 1 95 ? 4.206 5.771 25.638 1.00 82.88 95 ALA A CA 1
ATOM 777 C C . ALA A 1 95 ? 5.518 5.734 24.829 1.00 82.88 95 ALA A C 1
ATOM 779 O O . ALA A 1 95 ? 5.877 6.719 24.191 1.00 82.88 95 ALA A O 1
ATOM 780 N N . GLU A 1 96 ? 6.210 4.594 24.822 1.00 84.44 96 GLU A N 1
ATOM 781 C CA . GLU A 1 96 ? 7.474 4.413 24.102 1.00 84.44 96 GLU A CA 1
ATOM 782 C C . GLU A 1 96 ? 7.266 4.361 22.583 1.00 84.44 96 GLU A C 1
ATOM 784 O O . GLU A 1 96 ? 7.962 5.040 21.832 1.00 84.44 96 GLU A O 1
ATOM 789 N N . GLU A 1 97 ? 6.251 3.630 22.126 1.00 82.62 97 GLU A N 1
ATOM 790 C CA . GLU A 1 97 ? 5.836 3.564 20.729 1.00 82.62 97 GLU A CA 1
ATOM 791 C C . GLU A 1 97 ? 5.379 4.938 20.242 1.00 82.62 97 GLU A C 1
ATOM 793 O O . GLU A 1 97 ? 5.786 5.376 19.168 1.00 82.62 97 GLU A O 1
ATOM 798 N N . LYS A 1 98 ? 4.599 5.660 21.053 1.00 81.00 98 LYS A N 1
ATOM 799 C CA . LYS A 1 98 ? 4.176 7.027 20.738 1.00 81.00 98 LYS A CA 1
ATOM 800 C C . LYS A 1 98 ? 5.373 7.971 20.595 1.00 81.00 98 LYS A C 1
ATOM 802 O O . LYS A 1 98 ? 5.481 8.675 19.592 1.00 81.00 98 LYS A O 1
ATOM 807 N N . LEU A 1 99 ? 6.307 7.937 21.548 1.00 83.50 99 LEU A N 1
ATOM 808 C CA . LEU A 1 99 ? 7.538 8.728 21.494 1.00 83.50 99 LEU A CA 1
ATOM 809 C C . LEU A 1 99 ? 8.363 8.395 20.244 1.00 83.50 99 LEU A C 1
ATOM 811 O O . LEU A 1 99 ? 8.857 9.297 19.564 1.00 83.50 99 LEU A O 1
ATOM 815 N N . GLN A 1 100 ? 8.472 7.109 19.910 1.00 85.31 100 GLN A N 1
ATOM 816 C CA . GLN A 1 100 ? 9.191 6.652 18.729 1.00 85.31 100 GLN A CA 1
ATOM 817 C C . GLN A 1 100 ? 8.524 7.129 17.432 1.00 85.31 100 GLN A C 1
ATOM 819 O O . GLN A 1 100 ? 9.219 7.621 16.542 1.00 85.31 100 GLN A O 1
ATOM 824 N N . ARG A 1 101 ? 7.190 7.047 17.329 1.00 87.25 101 ARG A N 1
ATOM 825 C CA . ARG A 1 101 ? 6.437 7.577 16.179 1.00 87.25 101 ARG A CA 1
ATOM 826 C C . ARG A 1 101 ? 6.665 9.077 16.021 1.00 87.25 101 ARG A C 1
ATOM 828 O O . ARG A 1 101 ? 7.043 9.527 14.942 1.00 87.25 101 ARG A O 1
ATOM 835 N N . ASN A 1 102 ? 6.549 9.835 17.110 1.00 82.94 102 ASN A N 1
ATOM 836 C CA . ASN A 1 102 ? 6.786 11.279 17.118 1.00 82.94 102 ASN A CA 1
ATOM 837 C C . ASN A 1 102 ? 8.213 11.651 16.695 1.00 82.94 102 ASN A C 1
ATOM 839 O O . ASN A 1 102 ? 8.407 12.608 15.943 1.00 82.94 102 ASN A O 1
ATOM 843 N N . LYS A 1 103 ? 9.222 10.888 17.131 1.00 84.56 103 LYS A N 1
ATOM 844 C CA . LYS A 1 103 ? 10.617 11.104 16.726 1.00 84.56 103 LYS A CA 1
ATOM 845 C C . LYS A 1 103 ? 10.793 10.970 15.213 1.00 84.56 103 LYS A C 1
ATOM 847 O O . LYS A 1 103 ? 11.382 11.849 14.588 1.00 84.56 103 LYS A O 1
ATOM 852 N N . VAL A 1 104 ? 10.247 9.907 14.628 1.00 84.31 104 VAL A N 1
ATOM 853 C CA . VAL A 1 104 ? 10.311 9.674 13.179 1.00 84.31 104 VAL A CA 1
ATOM 854 C C . VAL A 1 104 ? 9.536 10.746 12.415 1.00 84.31 104 VAL A C 1
ATOM 856 O O . VAL A 1 104 ? 10.031 11.231 11.408 1.00 84.31 104 VAL A O 1
ATOM 859 N N . LEU A 1 105 ? 8.362 11.180 12.890 1.00 81.56 105 LEU A N 1
ATOM 860 C CA . LEU A 1 105 ? 7.617 12.269 12.241 1.00 81.56 105 LEU A CA 1
ATOM 861 C C . LEU A 1 105 ? 8.421 13.565 12.173 1.00 81.56 105 LEU A C 1
ATOM 863 O O . LEU A 1 105 ? 8.402 14.235 11.142 1.00 81.56 105 LEU A O 1
ATOM 867 N N . ARG A 1 106 ? 9.145 13.917 13.243 1.00 81.56 106 ARG A N 1
ATOM 868 C CA . ARG A 1 106 ? 10.023 15.097 13.248 1.00 81.56 106 ARG A CA 1
ATOM 869 C C . ARG A 1 106 ? 11.141 14.969 12.211 1.00 81.56 106 ARG A C 1
ATOM 871 O O . ARG A 1 106 ? 11.422 15.936 11.510 1.00 81.56 106 ARG A O 1
ATOM 878 N N . GLU A 1 107 ? 11.729 13.784 12.072 1.00 81.31 107 GLU A N 1
ATOM 879 C CA . GLU A 1 107 ? 12.765 13.496 11.069 1.00 81.31 107 GLU A CA 1
ATOM 880 C C . GLU A 1 107 ? 12.220 13.500 9.629 1.00 81.31 107 GLU A C 1
ATOM 882 O O . GLU A 1 107 ? 12.847 14.041 8.717 1.00 81.31 107 GLU A O 1
ATOM 887 N N . LEU A 1 108 ? 11.015 12.967 9.409 1.00 76.69 108 LEU A N 1
ATOM 888 C CA . LEU A 1 108 ? 10.339 13.037 8.110 1.00 76.69 108 LEU A CA 1
ATOM 889 C C . LEU A 1 108 ? 9.993 14.481 7.739 1.00 76.69 108 LEU A C 1
ATOM 891 O O . LEU A 1 108 ? 10.214 14.887 6.600 1.00 76.69 108 LEU A O 1
ATOM 895 N N . SER A 1 109 ? 9.505 15.263 8.704 1.00 76.62 109 SER A N 1
ATOM 896 C CA . SER A 1 109 ? 9.157 16.677 8.515 1.00 76.62 109 SER A CA 1
ATOM 897 C C . SER A 1 109 ? 10.374 17.531 8.160 1.00 76.62 109 SER A C 1
ATOM 899 O O . SER A 1 109 ? 10.257 18.460 7.367 1.00 76.62 109 SER A O 1
ATOM 901 N N . SER A 1 110 ? 11.548 17.226 8.724 1.00 76.81 110 SER A N 1
ATOM 902 C CA . SER A 1 110 ? 12.784 17.943 8.393 1.00 76.81 110 SER A CA 1
ATOM 903 C C . SER A 1 110 ? 13.371 17.526 7.041 1.00 76.81 110 SER A C 1
ATOM 905 O O . SER A 1 110 ? 13.972 18.351 6.356 1.00 76.81 110 SER A O 1
ATOM 907 N N . THR A 1 111 ? 13.184 16.265 6.641 1.00 72.12 111 THR A N 1
ATOM 908 C CA . THR A 1 111 ? 13.727 15.710 5.390 1.00 72.12 111 THR A CA 1
ATOM 909 C C . THR A 1 111 ? 12.868 16.067 4.174 1.00 72.12 111 THR A C 1
ATOM 911 O O . THR A 1 111 ? 13.392 16.322 3.088 1.00 72.12 111 THR A O 1
ATOM 914 N N . ILE A 1 112 ? 11.543 16.104 4.335 1.00 67.94 112 ILE A N 1
ATOM 915 C CA . ILE A 1 112 ? 10.586 16.369 3.258 1.00 67.94 112 ILE A CA 1
ATOM 916 C C . ILE A 1 112 ? 10.147 17.837 3.340 1.00 67.94 112 ILE A C 1
ATOM 918 O O . ILE A 1 112 ? 9.120 18.178 3.926 1.00 67.94 112 ILE A O 1
ATOM 922 N N . SER A 1 113 ? 10.941 18.725 2.737 1.00 56.69 113 SER A N 1
ATOM 923 C CA . SER A 1 113 ? 10.608 20.152 2.659 1.00 56.69 113 SER A CA 1
ATOM 924 C C . SER A 1 113 ? 9.299 20.361 1.883 1.00 56.69 113 SER A C 1
ATOM 926 O O . SER A 1 113 ? 9.186 19.955 0.726 1.00 56.69 113 SER A O 1
ATOM 928 N N . GLY A 1 114 ? 8.303 20.984 2.521 1.00 55.03 114 GLY A N 1
ATOM 929 C CA . GLY A 1 114 ? 7.013 21.329 1.907 1.00 55.03 114 GLY A CA 1
ATOM 930 C C . GLY A 1 114 ? 5.824 20.426 2.262 1.00 55.03 114 GLY A C 1
ATOM 931 O O . GLY A 1 114 ? 4.712 20.729 1.833 1.00 55.03 114 GLY A O 1
ATOM 932 N N . VAL A 1 115 ? 6.008 19.366 3.062 1.00 53.50 115 VAL A N 1
ATOM 933 C CA . VAL A 1 115 ? 4.893 18.563 3.599 1.00 53.50 115 VAL A CA 1
ATOM 934 C C . VAL A 1 115 ? 4.694 18.911 5.072 1.00 53.50 115 VAL A C 1
ATOM 936 O O . VAL A 1 115 ? 5.498 18.547 5.925 1.00 53.50 115 VAL A O 1
ATOM 939 N N . SER A 1 116 ? 3.619 19.642 5.379 1.00 53.66 116 SER A N 1
ATOM 940 C CA . SER A 1 116 ? 3.222 19.914 6.761 1.00 53.66 116 SER A CA 1
ATOM 941 C C . SER A 1 116 ? 2.565 18.664 7.342 1.00 53.66 116 SER A C 1
ATOM 943 O O . SER A 1 116 ? 1.361 18.446 7.180 1.00 53.66 116 SER A O 1
ATOM 945 N N . PHE A 1 117 ? 3.352 17.817 7.996 1.00 60.03 117 PHE A N 1
ATOM 946 C CA . PHE A 1 117 ? 2.790 16.794 8.869 1.00 60.03 117 PHE A CA 1
ATOM 947 C C . PHE A 1 117 ? 2.094 17.479 10.056 1.00 60.03 117 PHE A C 1
ATOM 949 O O . PHE A 1 117 ? 2.478 18.595 10.418 1.00 60.03 117 PHE A O 1
ATOM 956 N N . PRO A 1 118 ? 1.066 16.860 10.662 1.00 54.84 118 PRO A N 1
ATOM 957 C CA . PRO A 1 118 ? 0.408 17.392 11.848 1.00 54.84 118 PRO A CA 1
ATOM 958 C C . PRO A 1 118 ? 1.361 17.301 13.048 1.00 54.84 118 PRO A C 1
ATOM 960 O O . PRO A 1 118 ? 1.234 16.436 13.903 1.00 54.84 118 PRO A O 1
ATOM 963 N N . VAL A 1 119 ? 2.352 18.183 13.093 1.00 50.78 119 VAL A N 1
ATOM 964 C CA . VAL A 1 119 ? 3.160 18.470 14.272 1.00 50.78 119 VAL A CA 1
ATOM 965 C C . VAL A 1 119 ? 2.614 19.793 14.787 1.00 50.78 119 VAL A C 1
ATOM 967 O O . VAL A 1 119 ? 3.017 20.858 14.326 1.00 50.78 119 VAL A O 1
ATOM 970 N N . LYS A 1 120 ? 1.591 19.734 15.645 1.00 47.19 120 LYS A N 1
ATOM 971 C CA . LYS A 1 120 ? 1.192 20.912 16.423 1.00 47.19 120 LYS A CA 1
ATOM 972 C C . LYS A 1 120 ? 2.222 21.139 17.532 1.00 47.19 120 LYS A C 1
ATOM 974 O O . LYS A 1 120 ? 2.893 20.195 17.950 1.00 47.19 120 LYS A O 1
ATOM 979 N N . ASP A 1 121 ? 2.361 22.395 17.941 1.00 44.66 121 ASP A N 1
ATOM 980 C CA . ASP A 1 121 ? 3.290 22.840 18.980 1.00 44.66 121 ASP A CA 1
ATOM 981 C C . ASP A 1 121 ? 3.143 22.068 20.309 1.00 44.66 121 ASP A C 1
ATOM 983 O O . ASP A 1 121 ? 2.147 21.396 20.573 1.00 44.66 121 ASP A O 1
ATOM 987 N N . GLU A 1 122 ? 4.197 22.196 21.114 1.00 51.66 122 GLU A N 1
ATOM 988 C CA . GLU A 1 122 ? 4.744 21.376 22.209 1.00 51.66 122 GLU A CA 1
ATOM 989 C C . GLU A 1 122 ? 3.844 20.869 23.365 1.00 51.66 122 GLU A C 1
ATOM 991 O O . GLU A 1 122 ? 4.392 20.475 24.387 1.00 51.66 122 GLU A O 1
ATOM 996 N N . ASP A 1 123 ? 2.521 20.761 23.232 1.00 49.16 123 ASP A N 1
ATOM 997 C CA . ASP A 1 123 ? 1.666 20.170 24.289 1.00 49.16 123 ASP A CA 1
ATOM 998 C C . ASP A 1 123 ? 0.496 19.296 23.785 1.00 49.16 123 ASP A C 1
ATOM 1000 O O . ASP A 1 123 ? -0.135 18.597 24.578 1.00 49.16 123 ASP A O 1
ATOM 1004 N N . ASP A 1 124 ? 0.232 19.249 22.472 1.00 50.00 124 ASP A N 1
ATOM 1005 C CA . ASP A 1 124 ? -0.770 18.346 21.887 1.00 50.00 124 ASP A CA 1
ATOM 1006 C C . ASP A 1 124 ? -0.077 17.158 21.216 1.00 50.00 124 ASP A C 1
ATOM 1008 O O . ASP A 1 124 ? 0.322 17.172 20.052 1.00 50.00 124 ASP A O 1
ATOM 1012 N N . ASP A 1 125 ? 0.079 16.103 21.998 1.00 54.44 125 ASP A N 1
ATOM 1013 C CA . ASP A 1 125 ? 0.740 14.858 21.643 1.00 54.44 125 ASP A CA 1
ATOM 1014 C C . ASP A 1 125 ? -0.100 14.097 20.583 1.00 54.44 125 ASP A C 1
ATOM 1016 O O . ASP A 1 125 ? -0.907 13.230 20.937 1.00 54.44 125 ASP A O 1
ATOM 1020 N N . VAL A 1 126 ? 0.037 14.466 19.295 1.00 58.34 126 VAL A N 1
ATOM 1021 C CA . VAL A 1 126 ? -0.764 13.961 18.157 1.00 58.34 126 VAL A CA 1
ATOM 1022 C C . VAL A 1 126 ? -0.712 12.435 18.102 1.00 58.34 126 VAL A C 1
ATOM 1024 O O . VAL A 1 126 ? 0.286 11.824 17.725 1.00 58.34 126 VAL A O 1
ATOM 1027 N N . GLU A 1 127 ? -1.812 11.799 18.497 1.00 70.62 127 GLU A N 1
ATOM 1028 C CA . GLU A 1 127 ? -1.964 10.349 18.441 1.00 70.62 127 GLU A CA 1
ATOM 1029 C C . GLU A 1 127 ? -2.346 9.951 17.015 1.00 70.62 127 GLU A C 1
ATOM 1031 O O . GLU A 1 127 ? -3.501 10.071 16.611 1.00 70.62 127 GLU A O 1
ATOM 1036 N N . LEU A 1 128 ? -1.356 9.502 16.242 1.00 76.88 128 LEU A N 1
ATOM 1037 C CA . LEU A 1 128 ? -1.612 8.857 14.961 1.00 76.88 128 LEU A CA 1
ATOM 1038 C C . LEU A 1 128 ? -2.181 7.461 15.186 1.00 76.88 128 LEU A C 1
ATOM 1040 O O . LEU A 1 128 ? -1.595 6.648 15.912 1.00 76.88 128 LEU A O 1
ATOM 1044 N N . THR A 1 129 ? -3.268 7.166 14.484 1.00 84.06 129 THR A N 1
ATOM 1045 C CA . THR A 1 129 ? -3.777 5.801 14.358 1.00 84.06 129 THR A CA 1
ATOM 1046 C C . THR A 1 129 ? -2.710 4.887 13.750 1.00 84.06 129 THR A C 1
ATOM 1048 O O . THR A 1 129 ? -1.800 5.324 13.037 1.00 84.06 129 THR A O 1
ATOM 1051 N N . ASP A 1 130 ? -2.825 3.587 14.021 1.00 87.94 130 ASP A N 1
ATOM 1052 C CA . ASP A 1 130 ? -1.930 2.566 13.469 1.00 87.94 130 ASP A CA 1
ATOM 1053 C C . ASP A 1 130 ? -1.894 2.616 11.927 1.00 87.94 130 ASP A C 1
ATOM 1055 O O . ASP A 1 130 ? -0.821 2.495 11.328 1.00 87.94 130 ASP A O 1
ATOM 1059 N N . MET A 1 131 ? -3.029 2.919 11.286 1.00 88.69 131 MET A N 1
ATOM 1060 C CA . MET A 1 131 ? -3.107 3.045 9.832 1.00 88.69 131 MET A CA 1
ATOM 1061 C C . MET A 1 131 ? -2.524 4.344 9.271 1.00 88.69 131 MET A C 1
ATOM 1063 O O . MET A 1 131 ? -1.837 4.303 8.247 1.00 88.69 131 MET A O 1
ATOM 1067 N N . GLU A 1 132 ? -2.737 5.486 9.930 1.00 88.19 132 GLU A N 1
ATOM 1068 C CA . GLU A 1 132 ? -2.074 6.745 9.552 1.00 88.19 132 GLU A CA 1
ATOM 1069 C C . GLU A 1 132 ? -0.559 6.600 9.636 1.00 88.19 132 GLU A C 1
ATOM 1071 O O . GLU A 1 132 ? 0.166 6.990 8.720 1.00 88.19 132 GLU A O 1
ATOM 1076 N N . TRP A 1 133 ? -0.086 5.983 10.718 1.00 88.88 133 TRP A N 1
ATOM 1077 C CA . TRP A 1 133 ? 1.322 5.690 10.907 1.00 88.88 133 TRP A CA 1
ATOM 1078 C C . TRP A 1 133 ? 1.872 4.801 9.787 1.00 88.88 133 TRP A C 1
ATOM 1080 O O . TRP A 1 133 ? 2.872 5.165 9.166 1.00 88.88 133 TRP A O 1
ATOM 1090 N N . PHE A 1 134 ? 1.203 3.681 9.482 1.00 93.00 134 PHE A N 1
ATOM 1091 C CA . PHE A 1 134 ? 1.597 2.787 8.390 1.00 93.00 134 PHE A CA 1
ATOM 1092 C C . PHE A 1 134 ? 1.688 3.527 7.049 1.00 93.00 134 PHE A C 1
ATOM 1094 O O . PHE A 1 134 ? 2.680 3.398 6.327 1.00 93.00 134 PHE A O 1
ATOM 1101 N N . TYR A 1 135 ? 0.682 4.338 6.718 1.00 92.81 135 TYR A N 1
ATOM 1102 C CA . TYR A 1 135 ? 0.667 5.135 5.495 1.00 92.81 135 TYR A CA 1
ATOM 1103 C C . TYR A 1 135 ? 1.843 6.125 5.435 1.00 92.81 135 TYR A C 1
ATOM 1105 O O . TYR A 1 135 ? 2.531 6.195 4.419 1.00 92.81 135 TYR A O 1
ATOM 1113 N N . LEU A 1 136 ? 2.142 6.834 6.525 1.00 89.25 136 LEU A N 1
ATOM 1114 C CA . LEU A 1 136 ? 3.227 7.821 6.565 1.00 89.25 136 LEU A CA 1
ATOM 1115 C C . LEU A 1 136 ? 4.609 7.186 6.399 1.00 89.25 136 LEU A C 1
ATOM 1117 O O . LEU A 1 136 ? 5.398 7.630 5.564 1.00 89.25 136 LEU A O 1
ATOM 1121 N N . VAL A 1 137 ? 4.898 6.100 7.122 1.00 90.31 137 VAL A N 1
ATOM 1122 C CA . VAL A 1 137 ? 6.186 5.397 6.966 1.00 90.31 137 VAL A CA 1
ATOM 1123 C C . VAL A 1 137 ? 6.318 4.714 5.605 1.00 90.31 137 VAL A C 1
ATOM 1125 O O . VAL A 1 137 ? 7.421 4.395 5.171 1.00 90.31 137 VAL A O 1
ATOM 1128 N N . SER A 1 138 ? 5.214 4.528 4.876 1.00 93.69 138 SER A N 1
ATOM 1129 C CA . SER A 1 138 ? 5.259 4.016 3.504 1.00 93.69 138 SER A CA 1
ATOM 1130 C C . SER A 1 138 ? 6.004 4.946 2.550 1.00 93.69 138 SER A C 1
ATOM 1132 O O . SER A 1 138 ? 6.599 4.466 1.590 1.00 93.69 138 SER A O 1
ATOM 1134 N N . MET A 1 139 ? 6.042 6.252 2.824 1.00 90.69 139 MET A N 1
ATOM 1135 C CA . MET A 1 139 ? 6.728 7.229 1.971 1.00 90.69 139 MET A CA 1
ATOM 1136 C C . MET A 1 139 ? 8.244 6.993 1.887 1.00 90.69 139 MET A C 1
ATOM 1138 O O . MET A 1 139 ? 8.874 7.410 0.918 1.00 90.69 139 MET A O 1
ATOM 1142 N N . THR A 1 140 ? 8.831 6.293 2.864 1.00 88.75 140 THR A N 1
ATOM 1143 C CA . THR A 1 140 ? 10.262 5.946 2.881 1.00 88.75 140 THR A CA 1
ATOM 1144 C C . THR A 1 140 ? 10.559 4.554 2.324 1.00 88.75 140 THR A C 1
ATOM 1146 O O . THR A 1 140 ? 11.723 4.173 2.189 1.00 88.75 140 THR A O 1
ATOM 1149 N N . CYS A 1 141 ? 9.527 3.777 1.984 1.00 93.00 141 CYS A N 1
ATOM 1150 C CA . CYS A 1 141 ? 9.698 2.430 1.458 1.00 93.00 141 CYS A CA 1
ATOM 1151 C C . CYS A 1 141 ? 10.174 2.447 -0.000 1.00 93.00 141 CYS A C 1
ATOM 1153 O O . CYS A 1 141 ? 9.841 3.328 -0.796 1.00 93.00 141 CYS A O 1
ATOM 1155 N N . SER A 1 142 ? 10.925 1.411 -0.366 1.00 93.81 142 SER A N 1
ATOM 1156 C CA . SER A 1 142 ? 11.291 1.130 -1.750 1.00 93.81 142 SER A CA 1
ATOM 1157 C C . SER A 1 142 ? 11.356 -0.373 -1.993 1.00 93.81 142 SER A C 1
ATOM 1159 O O . SER A 1 142 ? 11.597 -1.151 -1.066 1.00 93.81 142 SER A O 1
ATOM 1161 N N . PHE A 1 143 ? 11.134 -0.791 -3.238 1.00 94.88 143 PHE A N 1
ATOM 1162 C CA . PHE A 1 143 ? 11.107 -2.205 -3.608 1.00 94.88 143 PHE A CA 1
ATOM 1163 C C . PHE A 1 143 ? 11.902 -2.437 -4.881 1.00 94.88 143 PHE A C 1
ATOM 1165 O O . PHE A 1 143 ? 11.662 -1.801 -5.903 1.00 94.88 143 PHE A O 1
ATOM 1172 N N . ARG A 1 144 ? 12.828 -3.393 -4.845 1.00 94.00 144 ARG A N 1
ATOM 1173 C CA . ARG A 1 144 ? 13.434 -3.919 -6.072 1.00 94.00 144 ARG A CA 1
ATOM 1174 C C . ARG A 1 144 ? 12.393 -4.709 -6.861 1.00 94.00 144 ARG A C 1
ATOM 1176 O O . ARG A 1 144 ? 11.475 -5.283 -6.268 1.00 94.00 144 ARG A O 1
ATOM 1183 N N . SER A 1 145 ? 12.582 -4.798 -8.174 1.00 93.88 145 SER A N 1
ATOM 1184 C CA . SER A 1 145 ? 11.839 -5.745 -9.008 1.00 93.88 145 SER A CA 1
ATOM 1185 C C . SER A 1 145 ? 11.845 -7.149 -8.380 1.00 93.88 145 SER A C 1
ATOM 1187 O O . SER A 1 145 ? 12.886 -7.648 -7.955 1.00 93.88 145 SER A O 1
ATOM 1189 N N . GLY A 1 146 ? 10.666 -7.755 -8.234 1.00 94.00 146 GLY A N 1
ATOM 1190 C CA . GLY A 1 146 ? 10.462 -9.078 -7.635 1.00 94.00 146 GLY A CA 1
ATOM 1191 C C . GLY A 1 146 ? 10.395 -9.115 -6.102 1.00 94.00 146 GLY A C 1
ATOM 1192 O O . GLY A 1 146 ? 10.016 -10.145 -5.549 1.00 94.00 146 GLY A O 1
ATOM 1193 N N . SER A 1 147 ? 10.722 -8.020 -5.406 1.00 94.62 147 SER A N 1
ATOM 1194 C CA . SER A 1 147 ? 10.756 -7.966 -3.938 1.00 94.62 147 SER A CA 1
ATOM 1195 C C . SER A 1 147 ? 9.494 -7.347 -3.335 1.00 94.62 147 SER A C 1
ATOM 1197 O O . SER A 1 147 ? 9.003 -6.315 -3.793 1.00 94.62 147 SER A O 1
ATOM 1199 N N . GLY A 1 148 ? 8.976 -7.958 -2.267 1.00 96.19 148 GLY A N 1
ATOM 1200 C CA . GLY A 1 148 ? 7.707 -7.557 -1.656 1.00 96.19 148 GLY A CA 1
ATOM 1201 C C . GLY A 1 148 ? 6.514 -7.692 -2.612 1.00 96.19 148 GLY A C 1
ATOM 1202 O O . GLY A 1 148 ? 6.634 -8.212 -3.720 1.00 96.19 148 GLY A O 1
ATOM 1203 N N . LEU A 1 149 ? 5.337 -7.226 -2.188 1.00 97.81 149 LEU A N 1
ATOM 1204 C CA . LEU A 1 149 ? 4.120 -7.354 -3.000 1.00 97.81 149 LEU A CA 1
ATOM 1205 C C . LEU A 1 149 ? 4.177 -6.485 -4.262 1.00 97.81 149 LEU A C 1
ATOM 1207 O O . LEU A 1 149 ? 3.940 -6.980 -5.362 1.00 97.81 149 LEU A O 1
ATOM 1211 N N . ALA A 1 150 ? 4.538 -5.206 -4.112 1.00 97.62 150 ALA A N 1
ATOM 1212 C CA . ALA A 1 150 ? 4.624 -4.273 -5.232 1.00 97.62 150 ALA A CA 1
ATOM 1213 C C . ALA A 1 150 ? 5.717 -4.676 -6.235 1.00 97.62 150 ALA A C 1
ATOM 1215 O O . ALA A 1 150 ? 5.456 -4.729 -7.434 1.00 97.62 150 ALA A O 1
ATOM 1216 N N . GLY A 1 151 ? 6.916 -5.043 -5.766 1.00 96.88 151 GLY A N 1
ATOM 1217 C CA . GLY A 1 151 ? 7.986 -5.496 -6.655 1.00 96.88 151 GLY A CA 1
ATOM 1218 C C . GLY A 1 151 ? 7.644 -6.803 -7.370 1.00 96.88 151 GLY A C 1
ATOM 1219 O O . GLY A 1 151 ? 7.962 -6.944 -8.550 1.00 96.88 151 GLY A O 1
ATOM 1220 N N . LYS A 1 152 ? 6.944 -7.740 -6.715 1.00 97.25 152 LYS A N 1
ATOM 1221 C CA . LYS A 1 152 ? 6.448 -8.967 -7.360 1.00 97.25 152 LYS A CA 1
ATOM 1222 C C . LYS A 1 152 ? 5.416 -8.670 -8.451 1.00 97.25 152 LYS A C 1
ATOM 1224 O O . LYS A 1 152 ? 5.520 -9.234 -9.542 1.00 97.25 152 LYS A O 1
ATOM 1229 N N . ALA A 1 153 ? 4.458 -7.782 -8.180 1.00 96.94 153 ALA A N 1
ATOM 1230 C CA . ALA A 1 153 ? 3.482 -7.348 -9.177 1.00 96.94 153 ALA A CA 1
ATOM 1231 C C . ALA A 1 153 ? 4.181 -6.709 -10.387 1.00 96.94 153 ALA A C 1
ATOM 1233 O O . ALA A 1 153 ? 3.912 -7.079 -11.525 1.00 96.94 153 ALA A O 1
ATOM 1234 N N . PHE A 1 154 ? 5.149 -5.824 -10.135 1.00 95.94 154 PHE A N 1
ATOM 1235 C CA . PHE A 1 154 ? 5.938 -5.164 -11.176 1.00 95.94 154 PHE A CA 1
ATOM 1236 C C . PHE A 1 154 ? 6.741 -6.147 -12.037 1.00 95.94 154 PHE A C 1
ATOM 1238 O O . PHE A 1 154 ? 6.671 -6.087 -13.258 1.00 95.94 154 PHE A O 1
ATOM 1245 N N . ALA A 1 155 ? 7.456 -7.089 -11.417 1.00 95.06 155 ALA A N 1
ATOM 1246 C CA . ALA A 1 155 ? 8.305 -8.041 -12.137 1.00 95.06 155 ALA A CA 1
ATOM 1247 C C . ALA A 1 155 ? 7.517 -9.045 -12.985 1.00 95.06 155 ALA A C 1
ATOM 1249 O O . ALA A 1 155 ? 7.983 -9.473 -14.036 1.00 95.06 155 ALA A O 1
ATOM 1250 N N . THR A 1 156 ? 6.346 -9.464 -12.503 1.00 95.62 156 THR A N 1
ATOM 1251 C CA . THR A 1 156 ? 5.525 -10.480 -13.179 1.00 95.62 156 THR A CA 1
ATOM 1252 C C . THR A 1 156 ? 4.480 -9.882 -14.112 1.00 95.62 156 THR A C 1
ATOM 1254 O O . THR A 1 156 ? 3.866 -10.626 -14.871 1.00 95.62 156 THR A O 1
ATOM 1257 N N . TYR A 1 157 ? 4.256 -8.568 -14.024 1.00 93.75 157 TYR A N 1
ATOM 1258 C CA . TYR A 1 157 ? 3.147 -7.858 -14.659 1.00 93.75 157 TYR A CA 1
ATOM 1259 C C . TYR A 1 157 ? 1.772 -8.498 -14.372 1.00 93.75 157 TYR A C 1
ATOM 1261 O O . TYR A 1 157 ? 0.830 -8.376 -15.150 1.00 93.75 157 TYR A O 1
ATOM 1269 N N . ASN A 1 158 ? 1.641 -9.173 -13.225 1.00 93.44 158 ASN A N 1
ATOM 1270 C CA . ASN A 1 158 ? 0.390 -9.750 -12.745 1.00 93.44 158 ASN A CA 1
ATOM 1271 C C . ASN A 1 158 ? -0.054 -9.056 -11.451 1.00 93.44 158 ASN A C 1
ATOM 1273 O O . ASN A 1 158 ? 0.789 -8.788 -10.589 1.00 93.44 158 ASN A O 1
ATOM 1277 N N . PRO A 1 159 ? -1.361 -8.791 -11.269 1.00 94.12 159 PRO A N 1
ATOM 1278 C CA . PRO A 1 159 ? -1.876 -8.314 -9.998 1.00 94.12 159 PRO A CA 1
ATOM 1279 C C . PRO A 1 159 ? -1.551 -9.284 -8.863 1.00 94.12 159 PRO A C 1
ATOM 1281 O O . PRO A 1 159 ? -1.623 -10.504 -9.015 1.00 94.12 159 PRO A O 1
ATOM 1284 N N . VAL A 1 160 ? -1.222 -8.728 -7.704 1.00 96.44 160 VAL A N 1
ATOM 1285 C CA . VAL A 1 160 ? -1.075 -9.474 -6.456 1.00 96.44 160 VAL A CA 1
ATOM 1286 C C . VAL A 1 160 ? -2.207 -9.038 -5.543 1.00 96.44 160 VAL A C 1
ATOM 1288 O O . VAL A 1 160 ? -2.233 -7.890 -5.115 1.00 96.44 160 VAL A O 1
ATOM 1291 N N . TRP A 1 161 ? -3.136 -9.944 -5.253 1.00 96.62 161 TRP A N 1
ATOM 1292 C CA . TRP A 1 161 ? -4.258 -9.711 -4.347 1.00 96.62 161 TRP A CA 1
ATOM 1293 C C . TRP A 1 161 ? -4.141 -10.659 -3.159 1.00 96.62 161 TRP A C 1
ATOM 1295 O O . TRP A 1 161 ? -4.136 -11.877 -3.338 1.00 96.62 161 TRP A O 1
ATOM 1305 N N . ILE A 1 162 ? -4.044 -10.117 -1.947 1.00 96.81 162 ILE A N 1
ATOM 1306 C CA . ILE A 1 162 ? -4.048 -10.911 -0.717 1.00 96.81 162 ILE A CA 1
ATOM 1307 C C . ILE A 1 162 ? -5.149 -10.419 0.216 1.00 96.81 162 ILE A C 1
ATOM 1309 O O . ILE A 1 162 ? -5.283 -9.222 0.459 1.00 96.81 162 ILE A O 1
ATOM 1313 N N . THR A 1 163 ? -5.926 -11.364 0.740 1.00 97.31 163 THR A N 1
ATOM 1314 C CA . THR A 1 163 ? -7.043 -11.106 1.653 1.00 97.31 163 THR A CA 1
ATOM 1315 C C . THR A 1 163 ? -6.957 -12.069 2.832 1.00 97.31 163 THR A C 1
ATOM 1317 O O . THR A 1 163 ? -6.811 -13.276 2.639 1.00 97.31 163 THR A O 1
ATOM 1320 N N . GLY A 1 164 ? -7.089 -11.536 4.042 1.00 97.38 164 GLY A N 1
ATOM 1321 C CA . GLY A 1 164 ? -6.977 -12.239 5.314 1.00 97.38 164 GLY A CA 1
ATOM 1322 C C . GLY A 1 164 ? -5.573 -12.186 5.915 1.00 97.38 164 GLY A C 1
ATOM 1323 O O . GLY A 1 164 ? -4.569 -12.315 5.211 1.00 97.38 164 GLY A O 1
ATOM 1324 N N . LEU A 1 165 ? -5.521 -12.058 7.243 1.00 96.62 165 LEU A N 1
ATOM 1325 C CA . LEU A 1 165 ? -4.280 -12.006 8.020 1.00 96.62 165 LEU A CA 1
ATOM 1326 C C . LEU A 1 165 ? -3.357 -13.213 7.776 1.00 96.62 165 LEU A C 1
ATOM 1328 O O . LEU A 1 165 ? -2.147 -13.040 7.675 1.00 96.62 1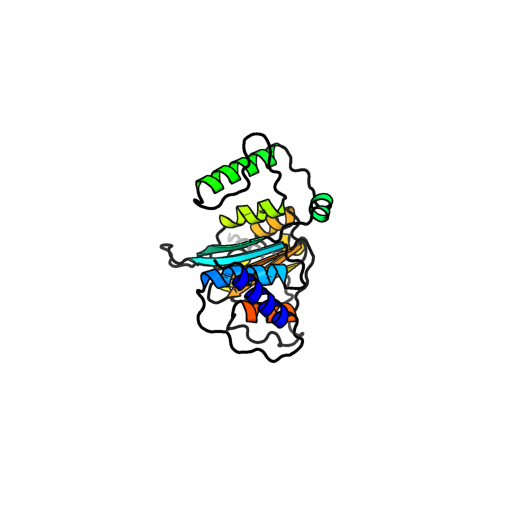65 LEU A O 1
ATOM 1332 N N . ASP A 1 166 ? -3.903 -14.419 7.600 1.00 97.19 166 ASP A N 1
ATOM 1333 C CA . ASP A 1 166 ? -3.102 -15.620 7.314 1.00 97.19 166 ASP A CA 1
ATOM 1334 C C . ASP A 1 166 ? -2.347 -15.508 5.982 1.00 97.19 166 ASP A C 1
ATOM 1336 O O . ASP A 1 166 ? -1.170 -15.860 5.889 1.00 97.19 166 ASP A O 1
ATOM 1340 N N . MET A 1 167 ? -3.007 -14.970 4.951 1.00 96.88 167 MET A N 1
ATOM 1341 C CA . MET A 1 167 ? -2.400 -14.755 3.635 1.00 96.88 167 MET A CA 1
ATOM 1342 C C . MET A 1 167 ? -1.387 -13.614 3.667 1.00 96.88 167 MET A C 1
ATOM 1344 O O . MET A 1 167 ? -0.360 -13.691 2.992 1.00 96.88 167 MET A O 1
ATOM 1348 N N . ILE A 1 168 ? -1.655 -12.577 4.466 1.00 97.31 168 ILE A N 1
ATOM 1349 C CA . ILE A 1 168 ? -0.709 -11.492 4.732 1.00 97.31 168 ILE A CA 1
ATOM 1350 C C . ILE A 1 168 ? 0.557 -12.056 5.380 1.00 97.31 168 ILE A C 1
ATOM 1352 O O . ILE A 1 168 ? 1.629 -11.936 4.789 1.00 97.31 168 ILE A O 1
ATOM 1356 N N . ASN A 1 169 ? 0.424 -12.772 6.496 1.00 96.19 169 ASN A N 1
ATOM 1357 C CA . ASN A 1 169 ? 1.540 -13.367 7.231 1.00 96.19 169 A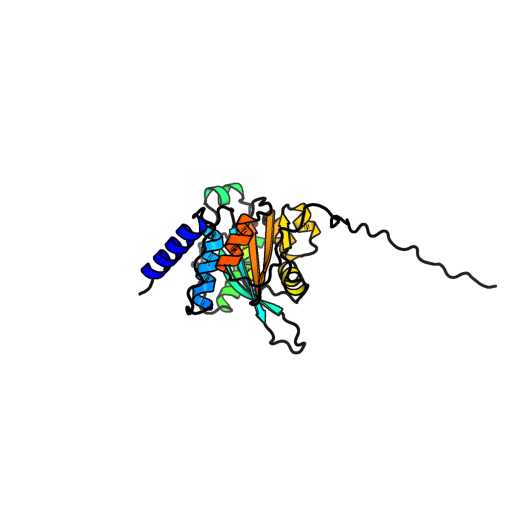SN A CA 1
ATOM 1358 C C . ASN A 1 169 ? 2.312 -14.406 6.401 1.00 96.19 169 ASN A C 1
ATOM 1360 O O . ASN A 1 169 ? 3.537 -14.504 6.494 1.00 96.19 169 ASN A O 1
ATOM 1364 N N . GLY A 1 170 ? 1.604 -15.155 5.552 1.00 96.00 170 GLY A N 1
ATOM 1365 C CA . GLY A 1 170 ? 2.171 -16.135 4.625 1.00 96.00 170 GLY A CA 1
ATOM 1366 C C . GLY A 1 170 ? 2.775 -15.543 3.346 1.00 96.00 170 GLY A C 1
ATOM 1367 O O . GLY A 1 170 ? 3.371 -16.281 2.563 1.00 96.00 170 GLY A O 1
ATOM 1368 N N . SER A 1 171 ? 2.655 -14.231 3.110 1.00 94.50 171 SER A N 1
ATOM 1369 C CA . SER A 1 171 ? 3.109 -13.596 1.863 1.00 94.50 171 SER A CA 1
ATOM 1370 C C . SER A 1 171 ? 4.633 -13.535 1.711 1.00 94.50 171 SER A C 1
ATOM 1372 O O . SER A 1 171 ? 5.135 -13.296 0.611 1.00 94.50 171 SER A O 1
ATOM 1374 N N . GLY A 1 172 ? 5.375 -13.705 2.813 1.00 94.00 172 GLY A N 1
ATOM 1375 C CA . GLY A 1 172 ? 6.824 -13.499 2.860 1.00 94.00 172 GLY A CA 1
ATOM 1376 C C . GLY A 1 172 ? 7.241 -12.030 2.706 1.00 94.00 172 GLY A C 1
ATOM 1377 O O . GLY A 1 172 ? 8.419 -11.748 2.494 1.00 94.00 172 GLY A O 1
ATOM 1378 N N . CYS A 1 173 ? 6.297 -11.086 2.789 1.00 95.94 173 CYS A N 1
ATOM 1379 C CA . CYS A 1 173 ? 6.558 -9.657 2.686 1.00 95.94 173 CYS A CA 1
ATOM 1380 C C . CYS A 1 173 ? 6.492 -8.996 4.067 1.00 95.94 173 CYS A C 1
ATOM 1382 O O . CYS A 1 173 ? 5.417 -8.819 4.630 1.00 95.94 173 CYS A O 1
ATOM 1384 N N . SER A 1 174 ? 7.638 -8.546 4.582 1.00 95.25 174 SER A N 1
ATOM 1385 C CA . SER A 1 174 ? 7.741 -7.922 5.910 1.00 95.25 174 SER A CA 1
ATOM 1386 C C . SER A 1 174 ? 6.823 -6.707 6.070 1.00 95.25 174 SER A C 1
ATOM 1388 O O . SER A 1 174 ? 6.203 -6.531 7.113 1.00 95.25 174 SER A O 1
ATOM 1390 N N . ARG A 1 175 ? 6.696 -5.889 5.017 1.00 95.44 175 ARG A N 1
ATOM 1391 C CA . ARG A 1 175 ? 5.791 -4.731 4.996 1.00 95.44 175 ARG A CA 1
ATOM 1392 C C . ARG A 1 175 ? 4.322 -5.146 5.046 1.00 95.44 175 ARG A C 1
ATOM 1394 O O . ARG A 1 175 ? 3.539 -4.480 5.711 1.00 95.44 175 ARG A O 1
ATOM 1401 N N . ALA A 1 176 ? 3.951 -6.217 4.343 1.00 96.56 176 ALA A N 1
ATOM 1402 C CA . ALA A 1 176 ? 2.590 -6.733 4.395 1.00 96.56 176 ALA A CA 1
ATOM 1403 C C . ALA A 1 176 ? 2.265 -7.205 5.815 1.00 96.56 176 ALA A C 1
ATOM 1405 O O . ALA A 1 176 ? 1.244 -6.797 6.355 1.00 96.56 176 ALA A O 1
ATOM 1406 N N . ASN A 1 177 ? 3.174 -7.964 6.438 1.00 96.75 177 ASN A N 1
ATOM 1407 C CA . ASN A 1 177 ? 3.035 -8.428 7.821 1.00 96.75 177 ASN A CA 1
ATOM 1408 C C . ASN A 1 177 ? 2.873 -7.254 8.793 1.00 96.75 177 ASN A C 1
ATOM 1410 O O . ASN A 1 177 ? 1.919 -7.237 9.557 1.00 96.75 177 ASN A O 1
ATOM 1414 N N . GLN A 1 178 ? 3.724 -6.226 8.687 1.00 94.69 178 GLN A N 1
ATOM 1415 C CA . GLN A 1 178 ? 3.591 -5.007 9.490 1.00 94.69 178 GLN A CA 1
ATOM 1416 C C . GLN A 1 178 ? 2.224 -4.336 9.292 1.00 94.69 178 GLN A C 1
ATOM 1418 O O . GLN A 1 178 ? 1.623 -3.856 10.246 1.00 94.69 178 GLN A O 1
ATOM 1423 N N . GLY A 1 179 ? 1.725 -4.294 8.056 1.00 95.19 179 GLY A N 1
ATOM 1424 C CA . GLY A 1 179 ? 0.382 -3.807 7.771 1.00 95.19 179 GLY A CA 1
ATOM 1425 C C . GLY A 1 179 ? -0.701 -4.650 8.450 1.00 95.19 179 GLY A C 1
ATOM 1426 O O . GLY A 1 179 ? -1.635 -4.093 9.019 1.00 95.19 179 GLY A O 1
ATOM 1427 N N . GLY A 1 180 ? -0.560 -5.978 8.431 1.00 95.69 180 GLY A N 1
ATOM 1428 C CA . GLY A 1 180 ? -1.450 -6.918 9.118 1.00 95.69 180 GLY A CA 1
ATOM 1429 C C . GLY A 1 180 ? -1.454 -6.742 10.638 1.00 95.69 180 GLY A C 1
ATOM 1430 O O . GLY A 1 180 ? -2.525 -6.684 11.239 1.00 95.69 180 GLY A O 1
ATOM 1431 N N . ASP A 1 181 ? -0.280 -6.553 11.246 1.00 93.31 181 ASP A N 1
ATOM 1432 C CA . ASP A 1 181 ? -0.124 -6.260 12.680 1.00 93.31 181 ASP A CA 1
ATOM 1433 C C . ASP A 1 181 ? -0.820 -4.948 13.086 1.00 93.31 181 ASP A C 1
ATOM 1435 O O . ASP A 1 181 ? -1.256 -4.791 14.227 1.00 93.31 181 ASP A O 1
ATOM 1439 N N . LEU A 1 182 ? -0.950 -4.016 12.137 1.00 91.62 182 LEU A N 1
ATOM 1440 C CA . LEU A 1 182 ? -1.637 -2.730 12.283 1.00 91.62 182 LEU A CA 1
ATOM 1441 C C . LEU A 1 182 ? -3.103 -2.773 11.808 1.00 91.62 182 LEU A C 1
ATOM 1443 O O . LEU A 1 182 ? -3.776 -1.744 11.789 1.00 91.62 182 LEU A O 1
ATOM 1447 N N . GLY A 1 183 ? -3.620 -3.959 11.469 1.00 92.38 183 GLY A N 1
ATOM 1448 C CA . GLY A 1 183 ? -5.038 -4.199 11.201 1.00 92.38 183 GLY A CA 1
ATOM 1449 C C . GLY A 1 183 ? -5.434 -4.308 9.729 1.00 92.38 183 GLY A C 1
ATOM 1450 O O . GLY A 1 183 ? -6.627 -4.451 9.448 1.00 92.38 183 GLY A O 1
ATOM 1451 N N . LEU A 1 184 ? -4.492 -4.270 8.778 1.00 95.31 184 LEU A N 1
ATOM 1452 C CA . LEU A 1 184 ? -4.813 -4.556 7.379 1.00 95.31 184 LEU A CA 1
ATOM 1453 C C . LEU A 1 184 ? -5.285 -5.999 7.211 1.00 95.31 184 LEU A C 1
ATOM 1455 O O . LEU A 1 184 ? -4.714 -6.946 7.744 1.00 95.31 184 LEU A O 1
ATOM 1459 N N . GLN A 1 185 ? -6.322 -6.147 6.401 1.00 96.81 185 GLN A N 1
ATOM 1460 C CA . GLN A 1 185 ? -6.918 -7.427 6.042 1.00 96.81 185 GLN A CA 1
ATOM 1461 C C . GLN A 1 185 ? -6.881 -7.660 4.535 1.00 96.81 185 GLN A C 1
ATOM 1463 O O . GLN A 1 185 ? -6.969 -8.803 4.106 1.00 96.81 185 GLN A O 1
ATOM 1468 N N . THR A 1 186 ? -6.727 -6.615 3.721 1.00 97.56 186 THR A N 1
ATOM 1469 C CA . THR A 1 186 ? -6.578 -6.751 2.270 1.00 97.56 186 THR A CA 1
ATOM 1470 C C . THR A 1 186 ? -5.480 -5.835 1.760 1.00 97.56 186 THR A C 1
ATOM 1472 O O . THR A 1 186 ? -5.470 -4.649 2.089 1.00 97.56 186 THR A O 1
ATOM 1475 N N . ILE A 1 187 ? -4.585 -6.373 0.928 1.00 98.00 187 ILE A N 1
ATOM 1476 C CA . ILE A 1 187 ? -3.586 -5.600 0.184 1.00 98.00 187 ILE A CA 1
ATOM 1477 C C . ILE A 1 187 ? -3.621 -6.041 -1.278 1.00 98.00 187 ILE A C 1
ATOM 1479 O O . ILE A 1 187 ? -3.598 -7.237 -1.579 1.00 98.00 187 ILE A O 1
ATOM 1483 N N . VAL A 1 188 ? -3.658 -5.071 -2.188 1.00 97.06 188 VAL A N 1
ATOM 1484 C CA . VAL A 1 188 ? -3.677 -5.310 -3.633 1.00 97.06 188 VAL A CA 1
ATOM 1485 C C . VAL A 1 188 ? -2.594 -4.484 -4.300 1.00 97.06 188 VAL A C 1
ATOM 1487 O O . VAL A 1 188 ? -2.529 -3.284 -4.076 1.00 97.06 188 VAL A O 1
ATOM 1490 N N . CYS A 1 189 ? -1.780 -5.108 -5.147 1.00 97.50 189 CYS A N 1
ATOM 1491 C CA . CYS A 1 189 ? -0.800 -4.441 -5.999 1.00 97.50 189 CYS A CA 1
ATOM 1492 C C . CYS A 1 189 ? -1.124 -4.718 -7.467 1.00 97.50 189 CYS A C 1
ATOM 1494 O O . CYS A 1 189 ? -1.115 -5.872 -7.892 1.00 97.50 189 CYS A O 1
ATOM 1496 N N . ILE A 1 190 ? -1.381 -3.670 -8.245 1.00 95.38 190 ILE A N 1
ATOM 1497 C CA . ILE A 1 190 ? -1.778 -3.758 -9.652 1.00 95.38 190 ILE A CA 1
ATOM 1498 C C . ILE A 1 190 ? -0.683 -3.108 -10.502 1.00 95.38 190 ILE A C 1
ATOM 1500 O O . ILE A 1 190 ? -0.444 -1.904 -10.354 1.00 95.38 190 ILE A O 1
ATOM 1504 N N . PRO A 1 191 ? 0.024 -3.881 -11.342 1.00 94.44 191 PRO A N 1
ATOM 1505 C CA . PRO A 1 191 ? 1.102 -3.350 -12.158 1.00 94.44 191 PRO A CA 1
ATOM 1506 C C . PRO A 1 191 ? 0.574 -2.524 -13.329 1.00 94.44 191 PRO A C 1
ATOM 1508 O O . PRO A 1 191 ? -0.564 -2.676 -13.772 1.00 94.44 191 PRO A O 1
ATOM 1511 N N . SER A 1 192 ? 1.437 -1.642 -13.817 1.00 89.19 192 SER A N 1
ATOM 1512 C CA . SER A 1 192 ? 1.198 -0.732 -14.927 1.00 89.19 192 SER A CA 1
ATOM 1513 C C . SER A 1 192 ? 2.514 -0.338 -15.575 1.00 89.19 192 SER A C 1
ATOM 1515 O O . SER A 1 192 ? 3.576 -0.472 -14.964 1.00 89.19 192 SER A O 1
ATOM 1517 N N . ASP A 1 193 ? 2.442 0.257 -16.759 1.00 83.75 193 ASP A N 1
ATOM 1518 C CA . ASP A 1 193 ? 3.636 0.711 -17.481 1.00 83.75 193 ASP A CA 1
ATOM 1519 C C . ASP A 1 193 ? 4.430 1.770 -16.707 1.00 83.75 193 ASP A C 1
ATOM 1521 O O . ASP A 1 193 ? 5.650 1.869 -16.824 1.00 83.75 193 ASP A O 1
ATOM 1525 N N . ASN A 1 194 ? 3.741 2.536 -15.858 1.00 86.62 194 ASN A N 1
ATOM 1526 C CA . ASN A 1 194 ? 4.326 3.644 -15.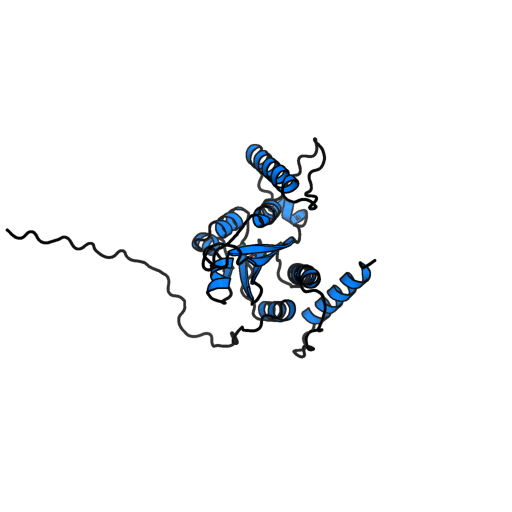112 1.00 86.62 194 ASN A CA 1
ATOM 1527 C C . ASN A 1 194 ? 4.630 3.297 -13.646 1.00 86.62 194 ASN A C 1
ATOM 1529 O O . ASN A 1 194 ? 5.003 4.190 -12.881 1.00 86.62 194 ASN A O 1
ATOM 1533 N N . GLY A 1 195 ? 4.461 2.035 -13.235 1.00 92.88 195 GLY A N 1
ATOM 1534 C CA . GLY A 1 195 ? 4.668 1.605 -11.853 1.00 92.88 195 GLY A CA 1
ATOM 1535 C C . GLY A 1 195 ? 3.592 0.667 -11.323 1.00 92.88 195 GLY A C 1
ATOM 1536 O O . GLY A 1 195 ? 3.029 -0.126 -12.070 1.00 92.88 195 GLY A O 1
ATOM 1537 N N . VAL A 1 196 ? 3.306 0.739 -10.025 1.00 96.19 196 VAL A N 1
ATOM 1538 C CA . VAL A 1 196 ? 2.362 -0.164 -9.348 1.00 96.19 196 VAL A CA 1
ATOM 1539 C C . VAL A 1 196 ? 1.396 0.626 -8.479 1.00 96.19 196 VAL A C 1
ATOM 1541 O O . VAL A 1 196 ? 1.823 1.399 -7.624 1.00 96.19 196 VAL A O 1
ATOM 1544 N N . LEU A 1 197 ? 0.098 0.387 -8.660 1.00 96.31 197 LEU A N 1
ATOM 1545 C CA . LEU A 1 197 ? -0.942 0.854 -7.750 1.00 96.31 197 LEU A CA 1
ATOM 1546 C C . LEU A 1 197 ? -1.087 -0.141 -6.594 1.00 96.31 197 LEU A C 1
ATOM 1548 O O . LEU A 1 197 ? -1.486 -1.280 -6.815 1.00 96.31 197 LEU A O 1
ATOM 1552 N N . GLU A 1 198 ? -0.778 0.286 -5.377 1.00 97.88 198 GLU A N 1
ATOM 1553 C CA . GLU A 1 198 ? -1.059 -0.434 -4.137 1.00 97.88 198 GLU A CA 1
ATOM 1554 C C . GLU A 1 198 ? -2.323 0.119 -3.469 1.00 97.88 198 GLU A C 1
ATOM 1556 O O . GLU A 1 198 ? -2.509 1.332 -3.373 1.00 97.88 198 GLU A O 1
ATOM 1561 N N . LEU A 1 199 ? -3.172 -0.773 -2.968 1.00 96.62 199 LEU A N 1
ATOM 1562 C CA . LEU A 1 199 ? -4.361 -0.461 -2.184 1.00 96.62 199 LEU A CA 1
ATOM 1563 C C . LEU A 1 199 ? -4.366 -1.302 -0.920 1.00 96.62 199 LEU A C 1
ATOM 1565 O O . LEU A 1 199 ? -4.029 -2.485 -0.965 1.00 96.62 199 LEU A O 1
ATOM 1569 N N . GLY A 1 200 ? -4.782 -0.700 0.189 1.00 96.44 200 GLY A N 1
ATOM 1570 C CA . GLY A 1 200 ? -4.914 -1.397 1.460 1.00 96.44 200 GLY A CA 1
ATOM 1571 C C . GLY A 1 200 ? -6.256 -1.130 2.114 1.00 96.44 200 GLY A C 1
ATOM 1572 O O . GLY A 1 200 ? -6.774 -0.011 2.075 1.00 96.44 200 GLY A O 1
ATOM 1573 N N . SER A 1 201 ? -6.818 -2.170 2.721 1.00 95.12 201 SER A N 1
ATOM 1574 C CA . SER A 1 201 ? -8.027 -2.087 3.528 1.00 95.12 201 SER A CA 1
ATOM 1575 C C . SER A 1 201 ? -7.884 -2.900 4.809 1.00 95.12 201 SER A C 1
ATOM 1577 O O . SER A 1 201 ? -7.245 -3.951 4.853 1.00 95.12 201 SER A O 1
ATOM 1579 N N . THR A 1 202 ? -8.526 -2.399 5.851 1.00 94.00 202 THR A N 1
ATOM 1580 C CA . THR A 1 202 ? -8.767 -3.081 7.128 1.00 94.00 202 THR A CA 1
ATOM 1581 C C . THR A 1 202 ? -9.952 -4.052 7.055 1.00 94.00 202 THR A C 1
ATOM 1583 O O . THR A 1 202 ? -10.232 -4.771 8.012 1.00 94.00 202 THR A O 1
ATOM 1586 N N . GLU A 1 203 ? -10.653 -4.098 5.921 1.00 93.62 203 GLU A N 1
ATOM 1587 C CA . GLU A 1 203 ? -11.730 -5.041 5.640 1.00 93.62 203 GLU A CA 1
ATOM 1588 C C . GLU A 1 203 ? -11.260 -6.207 4.764 1.00 93.62 203 GLU A C 1
ATOM 1590 O O . GLU A 1 203 ? -10.252 -6.130 4.055 1.00 93.62 203 GLU A O 1
ATOM 1595 N N . LEU A 1 204 ? -12.014 -7.308 4.804 1.00 95.44 204 LEU A N 1
ATOM 1596 C CA . LEU A 1 204 ? -11.819 -8.468 3.934 1.00 95.44 204 LEU A CA 1
ATOM 1597 C C . LEU A 1 204 ? -12.508 -8.220 2.589 1.00 95.44 204 LEU A C 1
ATOM 1599 O O . LEU A 1 204 ? -13.674 -8.567 2.400 1.00 95.44 204 LEU A O 1
ATOM 1603 N N . ILE A 1 205 ? -11.779 -7.636 1.644 1.00 94.06 205 ILE A N 1
ATOM 1604 C CA . ILE A 1 205 ? -12.274 -7.336 0.303 1.00 94.06 205 ILE A CA 1
ATOM 1605 C C . ILE A 1 205 ? -11.837 -8.470 -0.620 1.00 94.06 205 ILE A C 1
ATOM 1607 O O . ILE A 1 205 ? -10.645 -8.741 -0.783 1.00 94.06 205 ILE A O 1
ATOM 1611 N N . ARG A 1 206 ? -12.816 -9.170 -1.198 1.00 91.50 206 ARG A N 1
ATOM 1612 C CA . ARG A 1 206 ? -12.568 -10.238 -2.173 1.00 91.50 206 ARG A CA 1
ATOM 1613 C C . ARG A 1 206 ? -12.335 -9.639 -3.552 1.00 91.50 206 ARG A C 1
ATOM 1615 O O . ARG A 1 206 ? -12.832 -8.561 -3.863 1.00 91.50 206 ARG A O 1
ATOM 1622 N N . GLU A 1 207 ? -11.614 -10.385 -4.374 1.00 87.69 207 GLU A N 1
ATOM 1623 C CA . GLU A 1 207 ? -11.361 -10.016 -5.757 1.00 87.69 207 GLU A CA 1
ATOM 1624 C C . GLU A 1 207 ? -12.673 -9.777 -6.522 1.00 87.69 207 GLU A C 1
ATOM 1626 O O . GLU A 1 207 ? -13.603 -10.586 -6.465 1.00 87.69 207 GLU A O 1
ATOM 1631 N N . ASN A 1 208 ? -12.746 -8.646 -7.225 1.00 82.38 208 ASN A N 1
ATOM 1632 C CA . ASN A 1 208 ? -13.926 -8.207 -7.961 1.00 82.38 208 ASN A CA 1
ATOM 1633 C C . ASN A 1 208 ? -13.521 -7.799 -9.385 1.00 82.38 208 ASN A C 1
ATOM 1635 O O . ASN A 1 208 ? -12.746 -6.865 -9.592 1.00 82.38 208 ASN A O 1
ATOM 1639 N N . THR A 1 209 ? -14.076 -8.469 -10.395 1.00 82.56 209 THR A N 1
ATOM 1640 C CA . THR A 1 209 ? -13.782 -8.175 -11.808 1.00 82.56 209 THR A CA 1
ATOM 1641 C C . THR A 1 209 ? -14.262 -6.783 -12.229 1.00 82.56 209 THR A C 1
ATOM 1643 O O . THR A 1 209 ? -13.610 -6.115 -13.034 1.00 82.56 209 THR A O 1
ATOM 1646 N N . GLY A 1 210 ? -15.368 -6.302 -11.652 1.00 83.50 210 GLY A N 1
ATOM 1647 C CA . GLY A 1 210 ? -15.867 -4.945 -11.865 1.00 83.50 210 GLY A CA 1
ATOM 1648 C C . GLY A 1 210 ? -14.899 -3.887 -11.338 1.00 83.50 210 GLY A C 1
ATOM 1649 O O . GLY A 1 210 ? -14.693 -2.864 -11.989 1.00 83.50 210 GLY A O 1
ATOM 1650 N N . PHE A 1 211 ? -14.239 -4.164 -10.213 1.00 86.31 211 PHE A N 1
ATOM 1651 C CA . PHE A 1 211 ? -13.227 -3.282 -9.641 1.00 86.31 211 PHE A CA 1
ATOM 1652 C C . PHE A 1 211 ? -12.013 -3.130 -10.571 1.00 86.31 211 PHE A C 1
ATOM 1654 O O . PHE A 1 211 ? -11.634 -2.008 -10.908 1.00 86.31 211 PHE A O 1
ATOM 1661 N N . PHE A 1 212 ? -11.453 -4.231 -11.086 1.00 84.31 212 PHE A N 1
ATOM 1662 C CA . PHE A 1 212 ? -10.333 -4.154 -12.033 1.00 84.31 212 PHE A CA 1
ATOM 1663 C C . PHE A 1 212 ? -10.675 -3.383 -13.309 1.00 84.31 212 PHE A C 1
ATOM 1665 O O . PHE A 1 212 ? -9.837 -2.636 -13.816 1.00 84.31 212 PHE A O 1
ATOM 1672 N N . ARG A 1 213 ? -11.912 -3.506 -13.809 1.00 81.81 213 ARG A N 1
ATOM 1673 C CA . ARG A 1 213 ? -12.380 -2.728 -14.966 1.00 81.81 213 ARG A CA 1
ATOM 1674 C C . ARG A 1 213 ? -12.339 -1.223 -14.687 1.00 81.81 213 ARG A C 1
ATOM 1676 O O . ARG A 1 213 ? -11.826 -0.469 -15.512 1.00 81.81 213 ARG A O 1
ATOM 1683 N N . LYS A 1 214 ? -12.810 -0.800 -13.507 1.00 82.94 214 LYS A N 1
ATOM 1684 C CA . LYS A 1 214 ? -12.761 0.601 -13.050 1.00 82.94 214 LYS A CA 1
ATOM 1685 C C . LYS A 1 214 ? -11.320 1.107 -12.943 1.00 82.94 214 LYS A C 1
ATOM 1687 O O . LYS A 1 214 ? -10.996 2.170 -13.467 1.00 82.94 214 LYS A O 1
ATOM 1692 N N . ILE A 1 215 ? -10.438 0.325 -12.320 1.00 85.06 215 ILE A N 1
ATOM 1693 C CA . ILE A 1 215 ? -9.020 0.680 -12.180 1.00 85.06 215 ILE A CA 1
ATOM 1694 C C . ILE A 1 215 ? -8.330 0.812 -13.541 1.00 85.06 215 ILE A C 1
ATOM 1696 O O . ILE A 1 215 ? -7.594 1.775 -13.761 1.00 85.06 215 ILE A O 1
ATOM 1700 N N . ARG A 1 216 ? -8.589 -0.119 -14.467 1.00 79.06 216 ARG A N 1
ATOM 1701 C CA . ARG A 1 216 ? -8.031 -0.084 -15.822 1.00 79.06 216 ARG A CA 1
ATOM 1702 C C . ARG A 1 216 ? -8.406 1.199 -16.552 1.00 79.06 216 ARG A C 1
ATOM 1704 O O . ARG A 1 216 ? -7.541 1.791 -17.187 1.00 79.06 216 ARG A O 1
ATOM 1711 N N . PHE A 1 217 ? -9.663 1.627 -16.440 1.00 76.44 217 PHE A N 1
ATOM 1712 C CA . PHE A 1 217 ? -10.118 2.887 -17.020 1.00 76.44 217 PHE A CA 1
ATOM 1713 C C . PHE A 1 217 ? -9.397 4.084 -16.399 1.00 76.44 217 PHE A C 1
ATOM 1715 O O . PHE A 1 217 ? -8.871 4.926 -17.120 1.00 76.44 217 PHE A O 1
ATOM 1722 N N . LEU A 1 218 ? -9.316 4.135 -15.065 1.00 77.69 218 LEU A N 1
ATOM 1723 C CA . LEU A 1 218 ? -8.677 5.248 -14.371 1.00 77.69 218 LEU A CA 1
ATOM 1724 C C . LEU A 1 218 ? -7.206 5.372 -14.765 1.00 77.69 218 LEU A C 1
ATOM 1726 O O . LEU A 1 218 ? -6.779 6.443 -15.176 1.00 77.69 218 LEU A O 1
ATOM 1730 N N . PHE A 1 219 ? -6.425 4.300 -14.672 1.00 77.44 219 PHE A N 1
ATOM 1731 C CA . PHE A 1 219 ? -4.971 4.366 -14.841 1.00 77.44 219 PHE A CA 1
ATOM 1732 C C . PHE A 1 219 ? -4.482 3.996 -16.243 1.00 77.44 219 PHE A C 1
ATOM 1734 O O . PHE A 1 219 ? -3.274 3.954 -16.469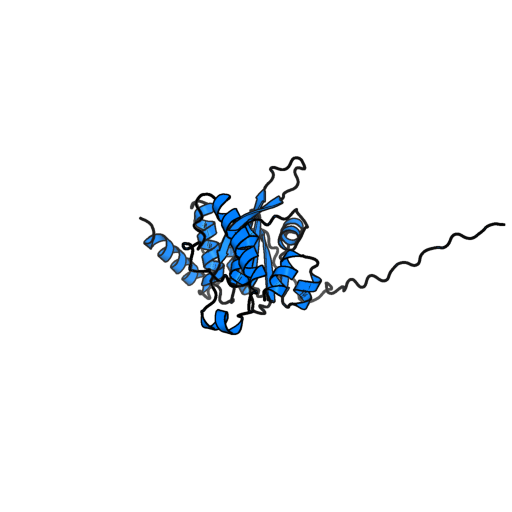 1.00 77.44 219 PHE A O 1
ATOM 1741 N N . ASN A 1 220 ? -5.409 3.765 -17.176 1.00 69.31 220 ASN A N 1
ATOM 1742 C CA . ASN A 1 220 ? -5.129 3.408 -18.563 1.00 69.31 220 ASN A CA 1
ATOM 1743 C C . ASN A 1 220 ? -4.152 2.222 -18.675 1.00 69.31 220 ASN A C 1
ATOM 1745 O O . ASN A 1 220 ? -3.201 2.265 -19.451 1.00 69.31 220 ASN A O 1
ATOM 1749 N N . PHE A 1 221 ? -4.365 1.181 -17.860 1.00 65.56 221 PHE A N 1
ATOM 1750 C CA . PHE A 1 221 ? -3.548 -0.034 -17.885 1.00 65.56 221 PHE A CA 1
ATOM 1751 C C . PHE A 1 221 ? -3.758 -0.760 -19.225 1.00 65.56 221 PHE A C 1
ATOM 1753 O O . PHE A 1 221 ? -4.746 -1.478 -19.422 1.00 65.56 221 PHE A O 1
ATOM 1760 N N . GLU A 1 222 ? -2.857 -0.542 -20.179 1.00 44.78 222 GLU A N 1
ATOM 1761 C CA . GLU A 1 222 ? -2.779 -1.327 -21.406 1.00 44.78 222 GLU A CA 1
ATOM 1762 C C . GLU A 1 222 ? -2.019 -2.620 -21.096 1.00 44.78 222 GLU A C 1
ATOM 1764 O O . GLU A 1 222 ? -0.884 -2.575 -20.651 1.00 44.78 222 GLU A O 1
ATO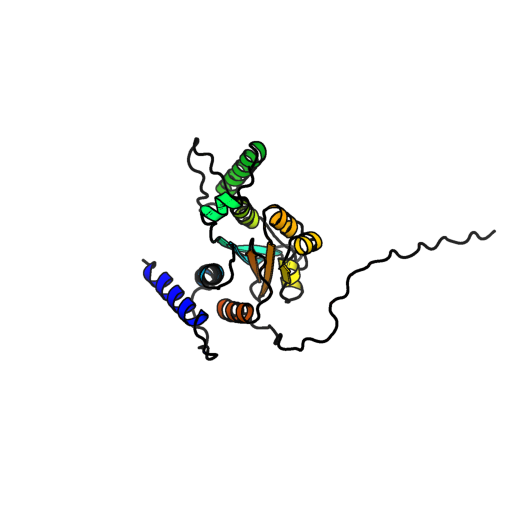M 1769 N N . GLY A 1 223 ? -2.636 -3.792 -21.290 1.00 41.09 223 GLY A N 1
ATOM 1770 C CA . GLY A 1 223 ? -1.889 -5.061 -21.234 1.00 41.09 223 GLY A CA 1
ATOM 1771 C C . GLY A 1 223 ? -2.463 -6.184 -20.376 1.00 41.09 223 GLY A C 1
ATOM 1772 O O . GLY A 1 223 ? -1.908 -7.282 -20.388 1.00 41.09 223 GLY A O 1
ATOM 1773 N N . TYR A 1 224 ? -3.594 -5.998 -19.695 1.00 44.47 224 TYR A N 1
ATOM 1774 C CA . TYR A 1 224 ? -4.288 -7.142 -19.103 1.00 44.47 224 TYR A CA 1
ATOM 1775 C C . TYR A 1 224 ? -4.955 -7.949 -20.224 1.00 44.47 224 TYR A C 1
ATOM 1777 O O . TYR A 1 224 ? -6.015 -7.564 -20.725 1.00 44.47 224 TYR A O 1
ATOM 1785 N N . ARG A 1 225 ? -4.306 -9.037 -20.667 1.00 40.16 225 ARG A N 1
ATOM 1786 C CA . ARG A 1 225 ? -4.990 -10.083 -21.440 1.00 40.16 225 ARG A CA 1
ATOM 1787 C C . ARG A 1 225 ? -6.165 -10.545 -20.592 1.00 40.16 225 ARG A C 1
ATOM 1789 O O . ARG A 1 225 ? -5.976 -10.805 -19.410 1.00 40.16 225 ARG A O 1
ATOM 1796 N N . ASP A 1 226 ? -7.350 -10.566 -21.183 1.00 38.62 226 ASP A N 1
ATOM 1797 C CA . ASP A 1 226 ? -8.614 -10.829 -20.509 1.00 38.62 226 ASP A CA 1
ATOM 1798 C C . ASP A 1 226 ? -8.515 -11.948 -19.459 1.00 38.62 226 ASP A C 1
ATOM 1800 O O . ASP A 1 226 ? -8.249 -13.103 -19.783 1.00 38.62 226 ASP A O 1
ATOM 1804 N N . PHE A 1 227 ? -8.825 -11.638 -18.197 1.00 47.94 227 PHE A N 1
ATOM 1805 C CA . PHE A 1 227 ? -9.114 -12.658 -17.177 1.00 47.94 227 PHE A CA 1
ATOM 1806 C C . PHE A 1 227 ? -10.536 -13.219 -17.346 1.00 47.94 227 PHE A C 1
ATOM 1808 O O . PHE A 1 227 ? -11.204 -13.587 -16.385 1.00 47.94 227 PHE A O 1
ATOM 1815 N N . SER A 1 228 ? -11.012 -13.301 -18.591 1.00 39.00 228 SER A N 1
ATOM 1816 C CA . SER A 1 228 ? -12.159 -14.131 -18.957 1.00 39.00 228 SER A CA 1
ATOM 1817 C C . SER A 1 228 ? -11.757 -15.586 -19.235 1.00 39.00 228 SER A C 1
ATOM 1819 O O . SER A 1 228 ? -12.609 -16.385 -19.609 1.00 39.00 228 SER A O 1
ATOM 1821 N N . GLY A 1 229 ? -10.488 -15.959 -19.032 1.00 34.50 229 GLY A N 1
ATOM 1822 C CA . GLY A 1 229 ? -10.027 -17.341 -19.135 1.00 34.50 229 GLY A CA 1
ATOM 1823 C C . GLY A 1 229 ? -10.506 -18.195 -17.962 1.00 34.50 229 GLY A C 1
ATOM 1824 O O . GLY A 1 229 ? -9.866 -18.209 -16.917 1.00 34.50 229 GLY A O 1
ATOM 1825 N N . ASP A 1 230 ? -11.639 -18.864 -18.165 1.00 30.16 230 ASP A N 1
ATOM 1826 C CA . ASP A 1 230 ? -12.118 -20.093 -17.529 1.00 30.16 230 ASP A CA 1
ATOM 1827 C C . ASP A 1 230 ? -11.603 -20.430 -16.117 1.00 30.16 230 ASP A C 1
ATOM 1829 O O . ASP A 1 230 ? -10.456 -20.826 -15.894 1.00 30.16 230 ASP A O 1
ATOM 1833 N N . MET A 1 231 ? -12.543 -20.445 -15.164 1.00 37.47 231 MET A N 1
ATOM 1834 C CA . MET A 1 231 ? -12.440 -21.236 -13.937 1.00 37.47 231 MET A CA 1
ATOM 1835 C C . MET A 1 231 ? -12.340 -22.732 -14.282 1.00 37.47 231 MET A C 1
ATOM 1837 O O . MET A 1 231 ? -13.326 -23.455 -14.205 1.00 37.47 231 MET A O 1
ATOM 1841 N N . ASN A 1 232 ? -11.164 -23.203 -14.690 1.00 34.94 232 ASN A N 1
ATOM 1842 C CA . ASN A 1 232 ? -10.692 -24.575 -14.505 1.00 34.94 232 ASN A CA 1
ATOM 1843 C C . ASN A 1 232 ? -9.299 -24.733 -15.115 1.00 34.94 232 ASN A C 1
ATOM 1845 O O . ASN A 1 232 ? -9.165 -24.990 -16.305 1.00 34.94 232 ASN A O 1
ATOM 1849 N N . SER A 1 233 ? -8.266 -24.637 -14.276 1.00 30.52 233 SER A N 1
ATOM 1850 C CA . SER A 1 233 ? -7.075 -25.497 -14.319 1.00 30.52 233 SER A CA 1
ATOM 1851 C C . SER A 1 233 ? -5.954 -24.886 -13.471 1.00 30.52 233 SER A C 1
ATOM 1853 O O . SER A 1 233 ? -5.193 -24.037 -13.920 1.00 30.52 233 SER A O 1
ATOM 1855 N N . SER A 1 234 ? -5.803 -25.430 -12.263 1.00 37.88 234 SER A N 1
ATOM 1856 C CA . SER A 1 234 ? -4.491 -25.691 -11.655 1.00 37.88 234 SER A CA 1
ATOM 1857 C C . SER A 1 234 ? -3.573 -24.491 -11.371 1.00 37.88 234 SER A C 1
ATOM 1859 O O . SER A 1 234 ? -2.485 -24.383 -11.928 1.00 37.88 234 SER A O 1
ATOM 1861 N N . SER A 1 235 ? -3.920 -23.665 -10.386 1.00 29.41 235 SER A N 1
ATOM 1862 C CA . SER A 1 235 ? -2.923 -22.855 -9.659 1.00 29.41 235 SER A CA 1
ATOM 1863 C C . SER A 1 235 ? -3.237 -22.737 -8.163 1.00 29.41 235 SER A C 1
ATOM 1865 O O . SER A 1 235 ? -2.943 -21.746 -7.507 1.00 29.41 235 SER A O 1
ATOM 1867 N N . CYS A 1 236 ? -3.752 -23.823 -7.584 1.00 30.94 236 CYS A N 1
ATOM 1868 C CA . CYS A 1 236 ? -3.540 -24.146 -6.177 1.00 30.94 236 CYS A CA 1
ATOM 1869 C C . CYS A 1 236 ? -2.498 -25.268 -6.106 1.00 30.94 236 CYS A C 1
ATOM 1871 O O . CYS A 1 236 ? -2.842 -26.434 -5.937 1.00 30.94 236 CYS A O 1
ATOM 1873 N N . GLN A 1 237 ? -1.216 -24.939 -6.264 1.00 26.97 237 GLN A N 1
ATOM 1874 C CA . GLN A 1 237 ? -0.162 -25.792 -5.723 1.00 26.97 237 GLN A CA 1
ATOM 1875 C C . GLN A 1 237 ? 0.425 -25.093 -4.506 1.00 26.97 237 GLN A C 1
ATOM 1877 O O . GLN A 1 237 ? 1.239 -24.179 -4.605 1.00 26.97 237 GLN A O 1
ATOM 1882 N N . LEU A 1 238 ? -0.053 -25.545 -3.344 1.00 28.53 238 LEU A N 1
ATOM 1883 C CA . LEU A 1 238 ? 0.656 -25.451 -2.079 1.00 28.53 238 LEU A CA 1
ATOM 1884 C C . LEU A 1 238 ? 2.133 -25.789 -2.318 1.00 28.53 238 LEU A C 1
ATOM 1886 O O . LEU A 1 238 ? 2.459 -26.910 -2.713 1.00 28.53 238 LEU A O 1
ATOM 1890 N N . PHE A 1 239 ? 3.031 -24.862 -1.999 1.00 27.34 239 PHE A N 1
ATOM 1891 C CA . PHE A 1 239 ? 4.431 -25.200 -1.781 1.00 27.34 239 PHE A CA 1
ATOM 1892 C C . PHE A 1 239 ? 4.544 -25.990 -0.469 1.00 27.34 239 PHE A C 1
ATOM 1894 O O . PHE A 1 239 ? 4.834 -25.445 0.589 1.00 27.34 239 PHE A O 1
ATOM 1901 N N . SER A 1 240 ? 4.297 -27.300 -0.535 1.00 30.48 240 SER A N 1
ATOM 1902 C CA . SER A 1 240 ? 4.806 -28.253 0.450 1.00 30.48 240 SER A CA 1
ATOM 1903 C C . SER A 1 240 ? 6.215 -28.653 0.019 1.00 30.48 240 SER A C 1
ATOM 1905 O O . SER A 1 240 ? 6.414 -29.588 -0.756 1.00 30.48 240 SER A O 1
ATOM 1907 N N . SER A 1 241 ? 7.221 -27.916 0.481 1.00 30.67 241 SER A N 1
ATOM 1908 C CA . SER A 1 241 ? 8.611 -28.343 0.346 1.00 30.67 241 SER A CA 1
ATOM 1909 C C . SER A 1 241 ? 8.918 -29.390 1.420 1.00 30.67 241 SER A C 1
ATOM 1911 O O . SER A 1 241 ? 9.238 -29.047 2.558 1.00 30.67 241 SER A O 1
ATOM 1913 N N . LYS A 1 242 ? 8.842 -30.680 1.070 1.00 31.45 242 LYS A N 1
ATOM 1914 C CA . LYS A 1 242 ? 9.553 -31.724 1.827 1.00 31.45 242 LYS A CA 1
ATOM 1915 C C . LYS A 1 242 ? 11.069 -31.524 1.646 1.00 31.45 242 LYS A C 1
ATOM 1917 O O . LYS A 1 242 ? 11.503 -31.301 0.513 1.00 31.45 242 LYS A O 1
ATOM 1922 N N . PRO A 1 243 ? 11.890 -31.625 2.705 1.00 32.66 243 PRO A N 1
ATOM 1923 C CA . PRO A 1 243 ? 13.341 -31.556 2.565 1.00 32.66 243 PRO A CA 1
ATOM 1924 C C . PRO A 1 243 ? 13.875 -32.794 1.828 1.00 32.66 243 PRO A C 1
ATOM 1926 O O . PRO A 1 243 ? 13.413 -33.915 2.046 1.00 32.66 243 PRO A O 1
ATOM 1929 N N . ARG A 1 244 ? 14.854 -32.584 0.937 1.00 32.62 244 ARG A N 1
ATOM 1930 C CA . ARG A 1 244 ? 15.572 -33.665 0.242 1.00 32.62 244 ARG A CA 1
ATOM 1931 C C . ARG A 1 244 ? 16.410 -34.467 1.251 1.00 32.62 244 ARG A C 1
ATOM 1933 O O . ARG A 1 244 ? 17.037 -33.848 2.111 1.00 32.62 244 ARG A O 1
ATOM 1940 N N . PRO A 1 245 ? 16.478 -35.806 1.148 1.00 33.28 245 PRO A N 1
ATOM 1941 C CA . PRO A 1 245 ? 17.366 -36.594 1.990 1.00 33.28 245 PRO A CA 1
ATOM 1942 C C . PRO A 1 245 ? 18.831 -36.326 1.624 1.00 33.28 245 PRO A C 1
ATOM 1944 O O . PRO A 1 245 ? 19.208 -36.317 0.452 1.00 33.28 245 PRO A O 1
ATOM 1947 N N . VAL A 1 246 ? 19.646 -36.102 2.652 1.00 39.47 246 VAL A N 1
ATOM 1948 C CA . VAL A 1 246 ? 21.100 -35.954 2.560 1.00 39.47 246 VAL A CA 1
ATOM 1949 C C . VAL A 1 246 ? 21.705 -37.320 2.231 1.00 39.47 246 VAL A C 1
ATOM 1951 O O . VAL A 1 246 ? 21.534 -38.278 2.983 1.00 39.47 246 VAL A O 1
ATOM 1954 N N . SER A 1 247 ? 22.413 -37.421 1.108 1.00 37.72 247 SER A N 1
ATOM 1955 C CA . SER A 1 247 ? 23.210 -38.596 0.757 1.00 37.72 247 SER A CA 1
ATOM 1956 C C . SER A 1 247 ? 24.480 -38.639 1.612 1.00 37.72 247 SER A C 1
ATOM 1958 O O . SER A 1 247 ? 25.328 -37.752 1.509 1.00 37.72 247 SER A O 1
ATOM 1960 N N . VAL A 1 248 ? 24.617 -39.671 2.443 1.00 44.31 248 VAL A N 1
ATOM 1961 C CA . VAL A 1 248 ? 25.848 -39.976 3.187 1.00 44.31 248 VAL A CA 1
ATOM 1962 C C . VAL A 1 248 ? 26.843 -40.652 2.230 1.00 44.31 248 VAL A C 1
ATOM 1964 O O . VAL A 1 248 ? 26.441 -41.598 1.551 1.00 44.31 248 VAL A O 1
ATOM 1967 N N . PRO A 1 249 ? 28.120 -40.233 2.147 1.00 36.84 249 PRO A N 1
ATOM 1968 C CA . PRO A 1 249 ? 29.101 -40.940 1.332 1.00 36.84 249 PRO A CA 1
ATOM 1969 C C . PRO A 1 249 ? 29.481 -42.276 1.978 1.00 36.84 249 PRO A C 1
ATOM 1971 O O . PRO A 1 249 ? 29.857 -42.337 3.152 1.00 36.84 249 PRO A O 1
ATOM 1974 N N . SER A 1 250 ? 29.404 -43.342 1.189 1.00 38.75 250 SER A N 1
ATOM 1975 C CA . SER A 1 250 ? 29.867 -44.684 1.528 1.00 38.75 250 SER A CA 1
ATOM 1976 C C . SER A 1 250 ? 31.366 -44.676 1.837 1.00 38.75 250 SER A C 1
ATOM 1978 O O . SER A 1 250 ? 32.173 -44.251 1.012 1.00 38.75 250 SER A O 1
ATOM 1980 N N . ARG A 1 251 ? 31.744 -45.180 3.017 1.00 40.75 251 ARG A N 1
ATOM 1981 C CA . ARG A 1 251 ? 33.130 -45.550 3.321 1.00 40.75 251 ARG A CA 1
ATOM 1982 C C . ARG A 1 251 ? 33.541 -46.694 2.392 1.00 40.75 251 ARG A C 1
ATOM 1984 O O . ARG A 1 251 ? 32.868 -47.722 2.365 1.00 40.75 251 ARG A O 1
ATOM 1991 N N . ILE A 1 252 ? 34.629 -46.508 1.656 1.00 48.34 252 ILE A N 1
ATOM 1992 C CA . ILE A 1 252 ? 35.388 -47.602 1.047 1.00 48.34 252 ILE A CA 1
ATOM 1993 C C . ILE A 1 252 ? 36.556 -47.892 2.000 1.00 48.34 252 ILE A C 1
ATOM 1995 O O . ILE A 1 252 ? 37.086 -46.956 2.598 1.00 48.34 252 ILE A O 1
ATOM 1999 N N . PHE A 1 253 ? 36.819 -49.189 2.178 1.00 50.34 253 PHE A N 1
ATOM 2000 C CA . PHE A 1 253 ? 37.790 -49.836 3.067 1.00 50.34 253 PHE A CA 1
ATOM 2001 C C . PHE A 1 253 ? 39.114 -49.097 3.278 1.00 50.34 253 PHE A C 1
ATOM 2003 O O . PHE A 1 253 ? 39.691 -48.615 2.279 1.00 50.34 253 PHE A O 1
#

InterPro domains:
  IPR025610 Transcription factor MYC/MYB N-terminal [PF14215] (37-219)
  IPR045084 Transcription factor AIB/MYC-like [PTHR11514] (15-222)

Sequence (253 aa):
MNLLNADYDLTMIDAFLNSSSDIWPLSPANRTLETTLQQRLHAVVKVTHEAWCYAIFWKPSYHDISGEPVLKWGYGVYKGEDETDKTRRRRKTNAEEKLQRNKVLRELSSTISGVSFPVKDEDDDVELTDMEWFYLVSMTCSFRSGSGLAGKAFATYNPVWITGLDMINGSGCSRANQGGDLGLQTIVCIPSDNGVLELGSTELIRENTGFFRKIRFLFNFEGYRDFSGDMNSSSCQLFSSKPRPVSVPSRIF

Organism: Brassica napus (NCBI:txid3708)